Protein AF-A0A7S3N4L9-F1 (afdb_monomer_lite)

pLDDT: mean 84.25, std 13.91, range [43.69, 97.12]

Radius of gyration: 17.94 Å; chains: 1; bounding box: 48×43×42 Å

Foldseek 3Di:
DLLVLLQVLLVVLLVCQVVVVLVCLCVVCVVVVVLLVVLVPDDLVVNLVCLVSLLNSLSNLLSNLNNNLALSSLVVVLVVCPPPSVVSLVSLCVNCLPPLSNVLSSLSSLLSQLACPNCSQPLPQQNVSNLVSLQVVLVSLLVSLVPPPPLPPDDDPDDCCSPQVVVLLSLLSSLLSNVVSNNDDVVVCVVVVPCSNVSSVVSSVCSLVSDDPVVQVVDPSSVVSNVSVD

Secondary structure (DSSP, 8-state):
-HHHHHHHHHHHHHHHHHTT-GGGHHHHHHHHHHHHHHHHTS-HHHHHHTHHHHHHHHHHHHHHHHH--SHHHHHHHHHHIIIIITHHHHHHHHHHTT-HHHHHHHHHHHHHHH--TTS-S-TTTT-HHHHHHHHHHHHHHHHHHHH--TTSSS--SS-HIIIIIHHHHHHHHHHHHHHHHT---HHHHHHHT--HHHHHHHHHHHHHHTS-HHHHTT-HHHHHHHHTT-

Sequence (230 aa):
MYEYLSEFYKILTIFWDVNDNIDNFTKYMKPCSDFLENLLSLDSQAFVASKNEILRICYILSGVVQGFTTADSFNQFFDWFYPGNFRIITEIFKHFSHDNAVLKALFKLMAELLDNKTHRLKADQSSISGFLLFKEVAAILLEYFKFVDMFQRGKAKGDKYDDKYQFIEMAVDIFGNIVAGNFVNFSVCEYYNDTAFVDLARMVFTLVTMQDQKEYSSFTRLMQVTHSML

Organism: NCBI:txid151035

Structure (mmCIF, N/CA/C/O backbone):
data_AF-A0A7S3N4L9-F1
#
_entry.id   AF-A0A7S3N4L9-F1
#
loop_
_atom_site.group_PDB
_atom_site.id
_atom_site.type_symbol
_atom_site.label_atom_id
_atom_site.label_alt_id
_atom_site.label_comp_id
_atom_site.label_asym_id
_atom_site.label_entity_id
_atom_site.label_seq_id
_atom_site.pdbx_PDB_ins_code
_atom_site.Cartn_x
_atom_site.Cartn_y
_atom_site.Cartn_z
_atom_site.occupancy
_atom_site.B_iso_or_equiv
_atom_site.auth_seq_id
_atom_site.auth_comp_id
_atom_site.auth_asym_id
_atom_site.auth_atom_id
_atom_site.pdbx_PDB_model_num
ATOM 1 N N . MET A 1 1 ? 4.737 19.186 3.607 1.00 61.06 1 MET A N 1
ATOM 2 C CA . MET A 1 1 ? 6.159 18.839 3.354 1.00 61.06 1 MET A CA 1
ATOM 3 C C . MET A 1 1 ? 6.285 17.463 2.708 1.00 61.06 1 MET A C 1
ATOM 5 O O . MET A 1 1 ? 6.865 17.385 1.638 1.00 61.06 1 MET A O 1
ATOM 9 N N . TYR A 1 2 ? 5.712 16.404 3.292 1.00 79.44 2 TYR A N 1
ATOM 10 C CA . TYR A 1 2 ? 5.838 15.046 2.743 1.00 79.44 2 TYR A CA 1
ATOM 11 C C . TYR A 1 2 ? 5.051 14.778 1.444 1.00 79.44 2 TYR A C 1
ATOM 13 O O . TYR A 1 2 ? 5.490 13.975 0.631 1.00 79.44 2 TYR A O 1
ATOM 21 N N . GLU A 1 3 ? 3.950 15.486 1.178 1.00 75.06 3 GLU A N 1
ATOM 22 C CA . GLU A 1 3 ? 3.243 15.359 -0.111 1.00 75.06 3 GLU A CA 1
ATOM 23 C C . GLU A 1 3 ? 4.099 15.814 -1.300 1.00 75.06 3 GLU A C 1
ATOM 25 O O . GLU A 1 3 ? 4.170 15.114 -2.305 1.00 75.06 3 GLU A O 1
ATOM 30 N N . TYR A 1 4 ? 4.839 16.918 -1.153 1.00 89.31 4 TYR A N 1
ATOM 31 C CA . TYR A 1 4 ? 5.799 17.369 -2.167 1.00 89.31 4 TYR A CA 1
ATOM 32 C C . TYR A 1 4 ? 6.933 16.361 -2.389 1.00 89.31 4 TYR A C 1
ATOM 34 O O . TYR A 1 4 ? 7.447 16.256 -3.498 1.00 89.31 4 TYR A O 1
ATOM 42 N N . LEU A 1 5 ? 7.311 15.608 -1.349 1.00 91.62 5 LEU A N 1
ATOM 43 C CA . LEU A 1 5 ? 8.313 14.549 -1.457 1.00 91.62 5 LEU A CA 1
ATOM 44 C C . LEU A 1 5 ? 7.803 13.403 -2.339 1.00 91.62 5 LEU A C 1
ATOM 46 O O . LEU A 1 5 ? 8.514 12.968 -3.238 1.00 91.62 5 LEU A O 1
ATOM 50 N N . SER A 1 6 ? 6.561 12.963 -2.119 1.00 92.81 6 SER A N 1
ATOM 51 C CA . SER A 1 6 ? 5.904 11.949 -2.954 1.00 92.81 6 SER A CA 1
ATOM 52 C C . SER A 1 6 ? 5.837 12.393 -4.418 1.00 92.81 6 SER A C 1
ATOM 54 O O . SER A 1 6 ? 6.209 11.630 -5.304 1.00 92.81 6 SER A O 1
ATOM 56 N N . GLU A 1 7 ? 5.428 13.638 -4.681 1.00 93.56 7 GLU A N 1
ATOM 57 C CA . GLU A 1 7 ? 5.327 14.143 -6.058 1.00 93.56 7 GLU A CA 1
ATOM 58 C C . GLU A 1 7 ? 6.705 14.263 -6.728 1.00 93.56 7 GLU A C 1
ATOM 60 O O . GLU A 1 7 ? 6.863 13.912 -7.895 1.00 93.56 7 GLU A O 1
ATOM 65 N N . PHE A 1 8 ? 7.732 14.687 -5.985 1.00 95.38 8 PHE A N 1
ATOM 66 C CA . PHE A 1 8 ? 9.103 14.738 -6.491 1.00 95.38 8 PHE A CA 1
ATOM 67 C C . PHE A 1 8 ? 9.601 13.357 -6.941 1.00 95.38 8 PHE A C 1
ATOM 69 O O . PHE A 1 8 ? 10.106 13.221 -8.055 1.00 95.38 8 PHE A O 1
ATOM 76 N N . TYR A 1 9 ? 9.433 12.324 -6.107 1.00 95.69 9 TYR A N 1
ATOM 77 C CA . TYR A 1 9 ? 9.880 10.967 -6.442 1.00 95.69 9 TYR A CA 1
ATOM 78 C C . TYR A 1 9 ? 9.054 10.322 -7.552 1.00 95.69 9 TYR A C 1
ATOM 80 O O . TYR A 1 9 ? 9.602 9.557 -8.344 1.00 95.69 9 TYR A O 1
ATOM 88 N N . LYS A 1 10 ? 7.771 10.668 -7.667 1.00 94.81 10 LYS A N 1
ATOM 89 C CA . LYS A 1 10 ? 6.949 10.289 -8.817 1.00 94.81 10 LYS A CA 1
ATOM 90 C C . LYS A 1 10 ? 7.517 10.854 -10.110 1.00 94.81 10 LYS A C 1
ATOM 92 O O . LYS A 1 10 ? 7.785 10.091 -11.030 1.00 94.81 10 LYS A O 1
ATOM 97 N N . ILE A 1 11 ? 7.764 12.163 -10.165 1.00 94.31 11 ILE A N 1
ATOM 98 C CA . ILE A 1 11 ? 8.333 12.812 -11.353 1.00 94.31 11 ILE A CA 1
ATOM 99 C C . ILE A 1 11 ? 9.698 12.202 -11.693 1.00 94.31 11 ILE A C 1
ATOM 101 O O . ILE A 1 11 ? 9.938 11.848 -12.845 1.00 94.31 11 ILE A O 1
ATOM 105 N N . LEU A 1 12 ? 10.569 12.026 -10.695 1.00 93.56 12 LEU A N 1
ATOM 106 C CA . LEU A 1 12 ? 11.884 11.412 -10.881 1.00 93.56 12 LEU A CA 1
ATOM 107 C C . LEU A 1 12 ? 11.782 9.993 -11.457 1.00 93.56 12 LEU A C 1
ATOM 109 O O . LEU A 1 12 ? 12.522 9.655 -12.378 1.00 93.56 12 LEU A O 1
ATOM 113 N N . THR A 1 13 ? 10.849 9.190 -10.946 1.00 93.62 13 THR A N 1
ATOM 114 C CA . THR A 1 13 ? 10.657 7.810 -11.402 1.00 93.62 13 THR A CA 1
ATOM 115 C C . THR A 1 13 ? 10.080 7.765 -12.811 1.00 93.62 13 THR A C 1
ATOM 117 O O . THR A 1 13 ? 10.574 6.986 -13.612 1.00 93.62 13 THR A O 1
ATOM 120 N N . ILE A 1 14 ? 9.141 8.651 -13.166 1.00 91.06 14 ILE A N 1
ATOM 121 C CA . ILE A 1 14 ? 8.639 8.773 -14.548 1.00 91.06 14 ILE A CA 1
ATOM 122 C C . ILE A 1 14 ? 9.788 9.107 -15.505 1.00 91.06 14 ILE A C 1
ATOM 124 O O . ILE A 1 14 ? 9.929 8.477 -16.549 1.00 91.06 14 ILE A O 1
ATOM 128 N N . PHE A 1 15 ? 10.642 10.077 -15.154 1.00 90.12 15 PHE A N 1
ATOM 129 C CA . PHE A 1 15 ? 11.814 10.404 -15.971 1.00 90.12 15 PHE A CA 1
ATOM 130 C C . PHE A 1 15 ? 12.773 9.221 -16.104 1.00 90.12 15 PHE A C 1
ATOM 132 O O . PHE A 1 15 ? 13.380 9.046 -17.156 1.00 90.12 15 PHE A O 1
ATOM 139 N N . TRP A 1 16 ? 12.939 8.420 -15.056 1.00 89.56 16 TRP A N 1
ATOM 140 C CA . TRP A 1 16 ? 13.768 7.223 -15.120 1.00 89.56 16 TRP A CA 1
ATOM 141 C C . TRP A 1 16 ? 13.148 6.139 -16.023 1.00 89.56 16 TRP A C 1
ATOM 143 O O . TRP A 1 16 ? 13.857 5.618 -16.885 1.00 89.56 16 TRP A O 1
ATOM 153 N N . ASP A 1 17 ? 11.844 5.879 -15.870 1.00 84.06 17 ASP A N 1
ATOM 154 C CA . ASP A 1 17 ? 11.047 4.864 -16.584 1.00 84.06 17 ASP A CA 1
ATOM 155 C C . ASP A 1 17 ? 11.030 5.129 -18.099 1.00 84.06 17 ASP A C 1
ATOM 157 O O . ASP A 1 17 ? 11.294 4.236 -18.894 1.00 84.06 17 ASP A O 1
ATOM 161 N N . VAL A 1 18 ? 10.831 6.389 -18.506 1.00 82.88 18 VAL A N 1
ATOM 162 C CA . VAL A 1 18 ? 10.778 6.806 -19.925 1.00 82.88 18 VAL A CA 1
ATOM 163 C C . VAL A 1 18 ? 12.110 6.622 -20.665 1.00 82.88 18 VAL A C 1
ATOM 165 O O . VAL A 1 18 ? 12.129 6.542 -21.889 1.00 82.88 18 VAL A O 1
ATOM 168 N N . ASN A 1 19 ? 13.234 6.574 -19.950 1.00 76.56 19 ASN A N 1
ATOM 169 C CA . ASN A 1 19 ? 14.559 6.463 -20.561 1.00 76.56 19 ASN A CA 1
ATOM 170 C C . ASN A 1 19 ? 15.008 5.005 -20.795 1.00 76.56 19 ASN A C 1
ATOM 172 O O . ASN A 1 19 ? 16.197 4.790 -21.027 1.00 76.56 19 ASN A O 1
ATOM 176 N N . ASP A 1 20 ? 14.105 4.018 -20.690 1.00 67.25 20 ASP A N 1
ATOM 177 C CA . ASP A 1 20 ? 14.385 2.577 -20.847 1.00 67.25 20 ASP A CA 1
ATOM 178 C C . ASP A 1 20 ? 15.601 2.102 -20.024 1.00 67.25 20 ASP A C 1
ATOM 180 O O . ASP A 1 20 ? 16.343 1.193 -20.394 1.00 67.25 20 ASP A O 1
ATOM 184 N N . ASN A 1 21 ? 15.813 2.711 -18.853 1.00 67.75 21 ASN A N 1
ATOM 185 C CA . ASN A 1 21 ? 16.942 2.424 -17.965 1.00 67.75 21 ASN A CA 1
ATOM 186 C C . ASN A 1 21 ? 16.756 1.133 -17.149 1.00 67.75 21 ASN A C 1
ATOM 188 O O . ASN A 1 21 ? 17.322 1.021 -16.062 1.00 67.75 21 ASN A O 1
ATOM 192 N N . ILE A 1 22 ? 15.988 0.169 -17.655 1.00 62.66 22 ILE A N 1
ATOM 193 C CA . ILE A 1 22 ? 15.605 -1.077 -16.976 1.00 62.66 22 ILE A CA 1
ATOM 194 C C . ILE A 1 22 ? 16.828 -1.790 -16.369 1.00 62.66 22 ILE A C 1
ATOM 196 O O . ILE A 1 22 ? 16.828 -2.127 -15.186 1.00 62.66 22 ILE A O 1
ATOM 200 N N . ASP A 1 23 ? 17.939 -1.868 -17.108 1.00 69.00 23 ASP A N 1
ATOM 201 C CA . ASP A 1 23 ? 19.191 -2.496 -16.649 1.00 69.00 23 ASP A CA 1
ATOM 202 C C . ASP A 1 23 ? 19.848 -1.796 -15.437 1.00 69.00 23 ASP A C 1
ATOM 204 O O . ASP A 1 23 ? 20.763 -2.325 -14.805 1.00 69.00 23 ASP A O 1
ATOM 208 N N . ASN A 1 24 ? 19.385 -0.594 -15.084 1.00 85.06 24 ASN A N 1
ATOM 209 C CA . ASN A 1 24 ? 19.878 0.216 -13.974 1.00 85.06 24 ASN A CA 1
ATOM 210 C C . ASN A 1 24 ? 18.906 0.281 -12.785 1.00 85.06 24 ASN A C 1
ATOM 212 O O . ASN A 1 24 ? 19.142 1.089 -11.879 1.00 85.06 24 ASN A O 1
ATOM 216 N N . PHE A 1 25 ? 17.853 -0.546 -12.737 1.00 88.50 25 PHE A N 1
ATOM 217 C CA . PHE A 1 25 ? 16.870 -0.531 -11.643 1.00 88.50 25 PHE A CA 1
ATOM 218 C C . PHE A 1 25 ? 17.538 -0.639 -10.266 1.00 88.50 25 PHE A C 1
ATOM 220 O O . PHE A 1 25 ? 17.320 0.200 -9.391 1.00 88.50 25 PHE A O 1
ATOM 227 N N . THR A 1 26 ? 18.457 -1.593 -10.097 1.00 89.00 26 THR A N 1
ATOM 228 C CA . THR A 1 26 ? 19.206 -1.787 -8.843 1.00 89.00 26 THR A CA 1
ATOM 229 C C . THR A 1 26 ? 19.984 -0.537 -8.434 1.00 89.00 26 THR A C 1
ATOM 231 O O . THR A 1 26 ? 20.048 -0.195 -7.255 1.00 89.00 26 THR A O 1
ATOM 234 N N . LYS A 1 27 ? 20.564 0.183 -9.401 1.00 91.44 27 LYS A N 1
ATOM 235 C CA . LYS A 1 27 ? 21.296 1.429 -9.140 1.00 91.44 27 LYS A CA 1
ATOM 236 C C . LYS A 1 27 ? 20.346 2.553 -8.732 1.00 91.44 27 LYS A C 1
ATOM 238 O O . LYS A 1 27 ? 20.677 3.316 -7.828 1.00 91.44 27 LYS A O 1
ATOM 243 N N . TYR A 1 28 ? 19.188 2.642 -9.380 1.00 92.19 28 TYR A N 1
ATOM 244 C CA . TYR A 1 28 ? 18.157 3.627 -9.064 1.00 92.19 28 TYR A CA 1
ATOM 245 C C . TYR A 1 28 ? 17.569 3.411 -7.663 1.00 92.19 28 TYR A C 1
ATOM 247 O O . TYR A 1 28 ? 17.465 4.357 -6.885 1.00 92.19 28 TYR A O 1
ATOM 255 N N . MET A 1 29 ? 17.278 2.158 -7.302 1.00 94.94 29 MET A N 1
ATOM 256 C CA . MET A 1 29 ? 16.671 1.793 -6.018 1.00 94.94 29 MET A CA 1
ATOM 257 C C . MET A 1 29 ? 17.666 1.598 -4.873 1.00 94.94 29 MET A C 1
ATOM 259 O O . MET A 1 29 ? 17.242 1.432 -3.725 1.00 94.94 29 MET A O 1
ATOM 263 N N . LYS A 1 30 ? 18.980 1.661 -5.126 1.00 94.19 30 LYS A N 1
ATOM 264 C CA . LYS A 1 30 ? 20.015 1.512 -4.090 1.00 94.19 30 LYS A CA 1
ATOM 265 C C . LYS A 1 30 ? 19.794 2.433 -2.877 1.00 94.19 30 LYS A C 1
ATOM 267 O O . LYS A 1 30 ? 19.802 1.908 -1.767 1.00 94.19 30 LYS A O 1
ATOM 272 N N . PRO A 1 31 ? 19.509 3.744 -3.025 1.00 95.19 31 PRO A N 1
ATOM 273 C CA . PRO A 1 31 ? 19.269 4.606 -1.868 1.00 95.19 31 PRO A CA 1
ATOM 274 C C . PRO A 1 31 ? 18.075 4.154 -1.018 1.00 95.19 31 PRO A C 1
ATOM 276 O O . PRO A 1 31 ? 18.141 4.217 0.205 1.00 95.19 31 PRO A O 1
ATOM 279 N N . CYS A 1 32 ? 16.998 3.670 -1.649 1.00 96.00 32 CYS A N 1
ATOM 280 C CA . CYS A 1 32 ? 15.842 3.130 -0.930 1.00 96.00 32 CYS A CA 1
ATOM 281 C C . CYS A 1 32 ? 16.172 1.796 -0.253 1.00 96.00 32 CYS A C 1
ATOM 283 O O . CYS A 1 32 ? 15.724 1.564 0.864 1.00 96.00 32 CYS A O 1
ATOM 285 N N . SER A 1 33 ? 16.972 0.950 -0.906 1.00 95.88 33 SER A N 1
ATOM 286 C CA . SER A 1 33 ? 17.415 -0.341 -0.361 1.00 95.88 33 SER A CA 1
ATOM 287 C C . SER A 1 33 ? 18.229 -0.130 0.911 1.00 95.88 33 SER A C 1
ATOM 289 O O . SER A 1 33 ? 17.863 -0.642 1.962 1.00 95.88 33 SER A O 1
ATOM 291 N N . ASP A 1 34 ? 19.247 0.732 0.850 1.00 96.50 34 ASP A N 1
ATOM 292 C CA . ASP A 1 34 ? 20.102 1.042 1.999 1.00 96.50 34 ASP A CA 1
ATOM 293 C C . ASP A 1 34 ? 19.283 1.673 3.141 1.00 96.50 34 ASP A C 1
ATOM 295 O O . ASP A 1 34 ? 19.504 1.391 4.317 1.00 96.50 34 ASP A O 1
ATOM 299 N N . PHE A 1 35 ? 18.296 2.515 2.816 1.00 96.19 35 PHE A N 1
ATOM 300 C CA . PHE A 1 35 ? 17.409 3.118 3.812 1.00 96.19 35 PHE A CA 1
ATOM 301 C C . PHE A 1 35 ? 16.517 2.078 4.507 1.00 96.19 35 PHE A C 1
ATOM 303 O O . PHE A 1 35 ? 16.375 2.107 5.731 1.00 96.19 35 PHE A O 1
ATOM 310 N N . LEU A 1 36 ? 15.920 1.164 3.738 1.00 96.75 36 LEU A N 1
ATOM 311 C CA . LEU A 1 36 ? 15.062 0.101 4.261 1.00 96.75 36 LEU A CA 1
ATOM 312 C C . LEU A 1 36 ? 15.854 -0.907 5.090 1.00 96.75 36 LEU A C 1
ATOM 314 O O . LEU A 1 36 ? 15.416 -1.248 6.184 1.00 96.75 36 LEU A O 1
ATOM 318 N N . GLU A 1 37 ? 17.027 -1.331 4.620 1.00 96.19 37 GLU A N 1
ATOM 319 C CA . GLU A 1 37 ? 17.921 -2.224 5.362 1.00 96.19 37 GLU A CA 1
ATOM 320 C C . GLU A 1 37 ? 18.309 -1.621 6.714 1.00 96.19 37 GLU A C 1
ATOM 322 O O . GLU A 1 37 ? 18.198 -2.288 7.744 1.00 96.19 37 GLU A O 1
ATOM 327 N N . ASN A 1 38 ? 18.676 -0.334 6.733 1.00 96.56 38 ASN A N 1
ATOM 328 C CA . ASN A 1 38 ? 18.985 0.371 7.972 1.00 96.56 38 ASN A CA 1
ATOM 329 C C . ASN A 1 38 ? 17.790 0.368 8.932 1.00 96.56 38 ASN A C 1
ATOM 331 O O . ASN A 1 38 ? 17.959 -0.031 10.081 1.00 96.56 38 ASN A O 1
ATOM 335 N N . LEU A 1 39 ? 16.589 0.744 8.474 1.00 96.62 39 LEU A N 1
ATOM 336 C CA . LEU A 1 39 ? 15.386 0.742 9.317 1.00 96.62 39 LEU A CA 1
ATOM 337 C C . LEU A 1 39 ? 15.022 -0.655 9.832 1.00 96.62 39 LEU A C 1
ATOM 339 O O . LEU A 1 39 ? 14.702 -0.804 11.007 1.00 96.62 39 LEU A O 1
ATOM 343 N N . LEU A 1 40 ? 15.079 -1.674 8.976 1.00 95.56 40 LEU A N 1
ATOM 344 C CA . LEU A 1 40 ? 14.727 -3.052 9.329 1.00 95.56 40 LEU A CA 1
ATOM 345 C C . LEU A 1 40 ? 15.752 -3.713 10.261 1.00 95.56 40 LEU A C 1
ATOM 347 O O . LEU A 1 40 ? 15.433 -4.714 10.900 1.00 95.56 40 LEU A O 1
ATOM 351 N N . SER A 1 41 ? 16.969 -3.168 10.343 1.00 95.94 41 SER A N 1
ATOM 352 C CA . SER A 1 41 ? 18.009 -3.623 11.272 1.00 95.94 41 SER A CA 1
ATOM 353 C C . SER A 1 41 ? 17.883 -3.039 12.684 1.00 95.94 41 SER A C 1
ATOM 355 O O . SER A 1 41 ? 18.550 -3.519 13.602 1.00 95.94 41 SER A O 1
ATOM 357 N N . LEU A 1 42 ? 17.049 -2.007 12.868 1.00 96.94 42 LEU A N 1
ATOM 358 C CA . LEU A 1 42 ? 16.868 -1.350 14.160 1.00 96.94 42 LEU A CA 1
ATOM 359 C C . LEU A 1 42 ? 16.149 -2.265 15.154 1.00 96.94 42 LEU A C 1
ATOM 361 O O . LEU A 1 42 ? 15.256 -3.035 14.800 1.00 96.94 42 LEU A O 1
ATOM 365 N N . ASP A 1 43 ? 16.494 -2.123 16.433 1.00 96.88 43 ASP A N 1
ATOM 366 C CA . ASP A 1 43 ? 15.664 -2.669 17.501 1.00 96.88 43 ASP A CA 1
ATOM 367 C C . ASP A 1 43 ? 14.329 -1.910 17.612 1.00 96.88 43 ASP A C 1
ATOM 369 O O . ASP A 1 43 ? 14.147 -0.822 17.059 1.00 96.88 43 ASP A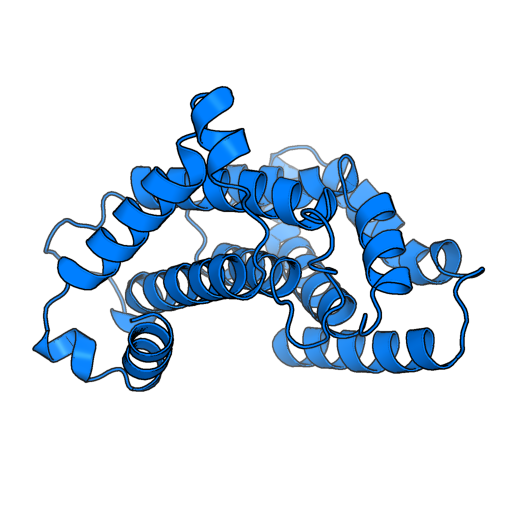 O 1
ATOM 373 N N . SER A 1 44 ? 13.373 -2.471 18.355 1.00 94.88 44 SER A N 1
ATOM 374 C CA . SER A 1 44 ? 12.036 -1.884 18.478 1.00 94.88 44 SER A CA 1
ATOM 375 C C . SER A 1 44 ? 12.027 -0.462 19.049 1.00 94.88 44 SER A C 1
ATOM 377 O O . SER A 1 44 ? 11.159 0.326 18.680 1.00 94.88 44 SER A O 1
ATOM 379 N N . GLN A 1 45 ? 12.955 -0.110 19.945 1.00 95.81 45 GLN A N 1
ATOM 380 C CA . GLN A 1 45 ? 12.978 1.222 20.551 1.00 95.81 45 GLN A CA 1
ATOM 381 C C . GLN A 1 45 ? 13.521 2.258 19.563 1.00 95.81 45 GLN A C 1
ATOM 383 O O . GLN A 1 45 ? 12.932 3.330 19.406 1.00 95.81 45 GLN A O 1
ATOM 388 N N . ALA A 1 46 ? 14.614 1.929 18.876 1.00 97.00 46 ALA A N 1
ATOM 389 C CA . ALA A 1 46 ? 15.193 2.759 17.832 1.00 97.00 46 ALA A CA 1
ATOM 390 C C . ALA A 1 46 ? 14.233 2.913 16.643 1.00 97.00 46 ALA A C 1
ATOM 392 O O . ALA A 1 46 ? 14.050 4.025 16.153 1.00 97.00 46 ALA A O 1
ATOM 393 N N . PHE A 1 47 ? 13.540 1.842 16.243 1.00 96.94 47 PHE A N 1
ATOM 394 C CA . PHE A 1 47 ? 12.544 1.882 15.170 1.00 96.94 47 PHE A CA 1
ATOM 395 C C . PHE A 1 47 ? 11.404 2.861 15.478 1.00 96.94 47 PHE A C 1
ATOM 397 O O . PHE A 1 47 ? 11.055 3.700 14.647 1.00 96.94 47 PHE A O 1
ATOM 404 N N . VAL A 1 48 ? 10.863 2.820 16.702 1.00 96.31 48 VAL A N 1
ATOM 405 C CA . VAL A 1 48 ? 9.819 3.761 17.141 1.00 96.31 48 VAL A CA 1
ATOM 406 C C . VAL A 1 48 ? 10.343 5.204 17.189 1.00 96.31 48 VAL A C 1
ATOM 408 O O . VAL A 1 48 ? 9.620 6.138 16.835 1.00 96.31 48 VAL A O 1
ATOM 411 N N . ALA A 1 49 ? 11.607 5.406 17.577 1.00 97.06 49 ALA A N 1
ATOM 412 C CA . ALA A 1 49 ? 12.241 6.725 17.574 1.00 97.06 49 ALA A CA 1
ATOM 413 C C . ALA A 1 49 ? 12.431 7.297 16.152 1.00 97.06 49 ALA A C 1
ATOM 415 O O . ALA A 1 49 ? 12.385 8.515 15.973 1.00 97.06 49 ALA A O 1
ATOM 416 N N . SER A 1 50 ? 12.558 6.439 15.136 1.00 96.88 50 SER A N 1
ATOM 417 C CA . SER A 1 50 ? 12.716 6.795 13.717 1.00 96.88 50 SER A CA 1
ATOM 418 C C . SER A 1 50 ? 11.396 7.104 12.986 1.00 96.88 50 SER A C 1
ATOM 420 O O . SER A 1 50 ? 11.257 6.889 11.780 1.00 96.88 50 SER A O 1
ATOM 422 N N . LYS A 1 51 ? 10.390 7.638 13.693 1.00 96.62 51 LYS A N 1
ATOM 423 C CA . LYS A 1 51 ? 9.065 7.964 13.127 1.00 96.62 51 LYS A CA 1
ATOM 424 C C . LYS A 1 51 ? 9.139 8.852 11.876 1.00 96.62 51 LYS A C 1
ATOM 426 O O . LYS A 1 51 ? 8.371 8.663 10.933 1.00 96.62 51 LYS A O 1
ATOM 431 N N . ASN A 1 52 ? 10.022 9.851 11.859 1.00 95.75 52 ASN A N 1
ATOM 432 C CA . ASN A 1 52 ? 10.123 10.776 10.725 1.00 95.75 52 ASN A CA 1
ATOM 433 C C . ASN A 1 52 ? 10.716 10.093 9.490 1.00 95.75 52 ASN A C 1
ATOM 435 O O . ASN A 1 52 ? 10.282 10.356 8.372 1.00 95.75 52 ASN A O 1
ATOM 439 N N . GLU A 1 53 ? 11.688 9.214 9.689 1.00 96.19 53 GLU A N 1
ATOM 440 C CA . GLU A 1 53 ? 12.312 8.385 8.665 1.00 96.19 53 GLU A CA 1
ATOM 441 C C . GLU A 1 53 ? 11.295 7.404 8.075 1.00 96.19 53 GLU A C 1
ATOM 443 O O . GLU A 1 53 ? 11.210 7.272 6.856 1.00 96.19 53 GLU A O 1
ATOM 448 N N . ILE A 1 54 ? 10.457 6.809 8.927 1.00 97.12 54 ILE A N 1
ATOM 449 C CA . ILE A 1 54 ? 9.341 5.945 8.528 1.00 97.12 54 ILE A CA 1
ATOM 450 C C . ILE A 1 54 ? 8.326 6.707 7.668 1.00 97.12 54 ILE A C 1
ATOM 452 O O . ILE A 1 54 ? 7.952 6.254 6.588 1.00 97.12 54 ILE A O 1
ATOM 456 N N . LEU A 1 55 ? 7.914 7.904 8.097 1.00 96.81 55 LEU A N 1
ATOM 457 C CA . LEU A 1 55 ? 7.037 8.749 7.284 1.00 96.81 55 LEU A CA 1
ATOM 458 C C . LEU A 1 55 ? 7.679 9.044 5.927 1.00 96.81 55 LEU A C 1
ATOM 460 O O . LEU A 1 55 ? 7.040 8.863 4.892 1.00 96.81 55 LEU A O 1
ATOM 464 N N . ARG A 1 56 ? 8.953 9.457 5.916 1.00 95.94 56 ARG A N 1
ATOM 465 C CA . ARG A 1 56 ? 9.687 9.752 4.678 1.00 95.94 56 ARG A CA 1
ATOM 466 C C . ARG A 1 56 ? 9.674 8.567 3.726 1.00 95.94 56 ARG A C 1
ATOM 468 O O . ARG A 1 56 ? 9.297 8.766 2.576 1.00 95.94 56 ARG A O 1
ATOM 475 N N . ILE A 1 57 ? 10.038 7.367 4.180 1.00 96.38 57 ILE A N 1
ATOM 476 C CA . ILE A 1 57 ? 10.118 6.209 3.286 1.00 96.38 57 ILE A CA 1
ATOM 477 C C . ILE A 1 57 ? 8.743 5.815 2.735 1.00 96.38 57 ILE A C 1
ATOM 479 O O . ILE A 1 57 ? 8.647 5.531 1.545 1.00 96.38 57 ILE A O 1
ATOM 483 N N . CYS A 1 58 ? 7.662 5.918 3.521 1.00 97.06 58 CYS A N 1
ATOM 484 C CA . CYS A 1 58 ? 6.304 5.686 3.015 1.00 97.06 58 CYS A CA 1
ATOM 485 C C . CYS A 1 58 ? 5.945 6.632 1.859 1.00 97.06 58 CYS A C 1
ATOM 487 O O . CYS A 1 58 ? 5.438 6.186 0.830 1.00 97.06 58 CYS A O 1
ATOM 489 N N . TYR A 1 59 ? 6.231 7.932 1.993 1.00 96.12 59 TYR A N 1
ATOM 490 C CA . TYR A 1 59 ? 5.942 8.910 0.936 1.00 96.12 59 TYR A CA 1
ATOM 491 C C . TYR A 1 59 ? 6.886 8.789 -0.266 1.00 96.12 59 TYR A C 1
ATOM 493 O O . TYR A 1 59 ? 6.436 8.964 -1.396 1.00 96.12 59 TYR A O 1
ATOM 501 N N . ILE A 1 60 ? 8.166 8.468 -0.047 1.00 96.62 60 ILE A N 1
ATOM 502 C CA . ILE A 1 60 ? 9.125 8.197 -1.130 1.00 96.62 60 ILE A CA 1
ATOM 503 C C . ILE A 1 60 ? 8.641 7.007 -1.955 1.00 96.62 60 ILE A C 1
ATOM 505 O O . ILE A 1 60 ? 8.477 7.142 -3.163 1.00 96.62 60 ILE A O 1
ATOM 509 N N . LEU A 1 61 ? 8.346 5.876 -1.305 1.00 96.69 61 LEU A N 1
ATOM 510 C CA . LEU A 1 61 ? 7.855 4.677 -1.981 1.00 96.69 61 LEU A CA 1
ATOM 511 C C . LEU A 1 61 ? 6.513 4.930 -2.672 1.00 96.69 61 LEU A C 1
ATOM 513 O O . LEU A 1 61 ? 6.337 4.492 -3.801 1.00 96.69 61 LEU A O 1
ATOM 517 N N . SER A 1 62 ? 5.605 5.698 -2.058 1.00 95.44 62 SER A N 1
ATOM 518 C CA . SER A 1 62 ? 4.331 6.073 -2.692 1.00 95.44 62 SER A CA 1
ATOM 519 C C . SER A 1 62 ? 4.558 6.822 -4.007 1.00 95.44 62 SER A C 1
ATOM 521 O O . SER A 1 62 ? 3.893 6.543 -5.000 1.00 95.44 62 SER A O 1
ATOM 523 N N . GLY A 1 63 ? 5.507 7.763 -4.021 1.00 95.12 63 GLY A N 1
ATOM 524 C CA . GLY A 1 63 ? 5.897 8.492 -5.225 1.00 95.12 63 GLY A CA 1
ATOM 525 C C . GLY A 1 63 ? 6.562 7.596 -6.265 1.00 95.12 63 GLY A C 1
ATOM 526 O O . GLY A 1 63 ? 6.175 7.616 -7.428 1.00 95.12 63 GLY A O 1
ATOM 527 N N . VAL A 1 64 ? 7.525 6.775 -5.844 1.00 95.00 64 VAL A N 1
ATOM 528 C CA . VAL A 1 64 ? 8.222 5.824 -6.722 1.00 95.00 64 VAL A CA 1
ATOM 529 C C . VAL A 1 64 ? 7.228 4.890 -7.410 1.00 95.00 64 VAL A C 1
ATOM 531 O O . VAL A 1 64 ? 7.208 4.802 -8.633 1.00 95.00 64 VAL A O 1
ATOM 534 N N . VAL A 1 65 ? 6.333 4.272 -6.640 1.00 93.44 65 VAL A N 1
ATOM 535 C CA . VAL A 1 65 ? 5.296 3.381 -7.164 1.00 93.44 65 VAL A CA 1
ATOM 536 C C . VAL A 1 65 ? 4.398 4.108 -8.165 1.00 93.44 65 VAL A C 1
ATOM 538 O O . VAL A 1 65 ? 4.138 3.562 -9.231 1.00 93.44 65 VAL A O 1
ATOM 541 N N . GLN A 1 66 ? 3.972 5.341 -7.878 1.00 92.19 66 GLN A N 1
ATOM 542 C CA . GLN A 1 66 ? 3.172 6.146 -8.814 1.00 92.19 66 GLN A CA 1
ATOM 543 C C . GLN A 1 66 ? 3.880 6.440 -10.138 1.00 92.19 66 GLN A C 1
ATOM 545 O O . GLN A 1 66 ? 3.216 6.663 -11.149 1.00 92.19 66 GLN A O 1
ATOM 550 N N . GLY A 1 67 ? 5.210 6.507 -10.131 1.00 90.81 67 GLY A N 1
ATOM 551 C CA . GLY A 1 67 ? 5.975 6.827 -11.326 1.00 90.81 67 GLY A CA 1
ATOM 552 C C . GLY A 1 67 ? 6.262 5.638 -12.239 1.00 90.81 67 GLY A C 1
ATOM 553 O O . GLY A 1 67 ? 6.621 5.864 -13.390 1.00 90.81 67 GLY A O 1
ATOM 554 N N . PHE A 1 68 ? 6.077 4.399 -11.772 1.00 89.12 68 PHE A N 1
ATOM 555 C CA . PHE A 1 68 ? 6.154 3.214 -12.628 1.00 89.12 68 PHE A CA 1
ATOM 556 C C . PHE A 1 68 ? 4.858 3.046 -13.412 1.00 89.12 68 PHE A C 1
ATOM 558 O O . PHE A 1 68 ? 3.833 2.607 -12.880 1.00 89.12 68 PHE A O 1
ATOM 565 N N . THR A 1 69 ? 4.909 3.422 -14.688 1.00 83.94 69 THR A N 1
ATOM 566 C CA . THR A 1 69 ? 3.721 3.465 -15.547 1.00 83.94 69 THR A CA 1
ATOM 567 C C . THR A 1 69 ? 3.526 2.186 -16.350 1.00 83.94 69 THR A C 1
ATOM 569 O O . THR A 1 69 ? 2.395 1.877 -16.729 1.00 83.94 69 THR A O 1
ATOM 572 N N . THR A 1 70 ? 4.592 1.414 -16.565 1.00 83.00 70 THR A N 1
ATOM 573 C CA . THR A 1 70 ? 4.558 0.171 -17.339 1.00 83.00 70 THR A CA 1
ATOM 574 C C . THR A 1 70 ? 4.482 -1.062 -16.439 1.00 83.00 70 THR A C 1
ATOM 576 O O . THR A 1 70 ? 4.838 -1.032 -15.262 1.00 83.00 70 THR A O 1
ATOM 579 N N . ALA A 1 71 ? 4.019 -2.180 -17.003 1.00 82.38 71 ALA A N 1
ATOM 580 C CA . ALA A 1 71 ? 3.992 -3.448 -16.279 1.00 82.38 71 ALA A CA 1
ATOM 581 C C . ALA A 1 71 ? 5.395 -3.998 -15.987 1.00 82.38 71 ALA A C 1
ATOM 583 O O . ALA A 1 71 ? 5.596 -4.646 -14.967 1.00 82.38 71 ALA A O 1
ATOM 584 N N . ASP A 1 72 ? 6.360 -3.741 -16.871 1.00 83.44 72 ASP A N 1
ATOM 585 C CA . ASP A 1 72 ? 7.723 -4.246 -16.717 1.00 83.44 72 ASP A CA 1
ATOM 586 C C . ASP A 1 72 ? 8.442 -3.570 -15.544 1.00 83.44 72 ASP A C 1
ATOM 588 O O . ASP A 1 72 ? 8.933 -4.246 -14.640 1.00 83.44 72 ASP A O 1
ATOM 592 N N . SER A 1 73 ? 8.399 -2.236 -15.484 1.00 85.88 73 SER A N 1
ATOM 593 C CA . SER A 1 73 ? 9.028 -1.493 -14.392 1.00 85.88 73 SER A CA 1
ATOM 594 C C . SER A 1 73 ? 8.335 -1.708 -13.051 1.00 85.88 73 SER A C 1
ATOM 596 O O . SER A 1 73 ? 9.004 -1.822 -12.022 1.00 85.88 73 SER A O 1
ATOM 598 N N . PHE A 1 74 ? 7.007 -1.868 -13.048 1.00 87.50 74 PHE A N 1
ATOM 599 C CA . PHE A 1 74 ? 6.297 -2.269 -11.838 1.00 87.50 74 PHE A CA 1
ATOM 600 C C . PHE A 1 74 ? 6.682 -3.682 -11.376 1.00 87.50 74 PHE A C 1
ATOM 602 O O . PHE A 1 74 ? 6.854 -3.893 -10.179 1.00 87.50 74 PHE A O 1
ATOM 609 N N . ASN A 1 75 ? 6.846 -4.646 -12.288 1.00 87.12 75 ASN A N 1
ATOM 610 C CA . ASN A 1 75 ? 7.266 -6.000 -11.919 1.00 87.12 75 ASN A CA 1
ATOM 611 C C . ASN A 1 75 ? 8.678 -6.016 -11.324 1.00 87.12 75 ASN A C 1
ATOM 613 O O . ASN A 1 75 ? 8.879 -6.650 -10.295 1.00 87.12 75 ASN A O 1
ATOM 617 N N . GLN A 1 76 ? 9.621 -5.250 -11.878 1.00 88.69 76 GLN A N 1
ATOM 618 C CA . GLN A 1 76 ? 10.955 -5.101 -11.278 1.00 88.69 76 GLN A CA 1
ATOM 619 C C . GLN A 1 76 ? 10.891 -4.493 -9.874 1.00 88.69 76 GLN A C 1
ATOM 621 O O . GLN A 1 76 ? 11.572 -4.953 -8.954 1.00 88.69 76 GLN A O 1
ATOM 626 N N . PHE A 1 77 ? 10.036 -3.483 -9.685 1.00 91.88 77 PHE A N 1
ATOM 627 C CA . PHE A 1 77 ? 9.764 -2.948 -8.357 1.00 91.88 77 PHE A CA 1
ATOM 628 C C . PHE A 1 77 ? 9.180 -4.003 -7.425 1.00 91.88 77 PHE A C 1
ATOM 630 O O . PHE A 1 77 ? 9.621 -4.107 -6.283 1.00 91.88 77 PHE A O 1
ATOM 637 N N . PHE A 1 78 ? 8.211 -4.783 -7.896 1.00 90.94 78 PHE A N 1
ATOM 638 C CA . PHE A 1 78 ? 7.581 -5.823 -7.102 1.00 90.94 78 PHE A CA 1
ATOM 639 C C . PHE A 1 78 ? 8.585 -6.901 -6.686 1.00 90.94 78 PHE A C 1
ATOM 641 O O . PHE A 1 78 ? 8.623 -7.236 -5.508 1.00 90.94 78 PHE A O 1
ATOM 648 N N . ASP A 1 79 ? 9.437 -7.369 -7.597 1.00 91.56 79 ASP A N 1
ATOM 649 C CA . ASP A 1 79 ? 10.480 -8.363 -7.314 1.00 91.56 79 ASP A CA 1
ATOM 650 C C . ASP A 1 79 ? 11.509 -7.846 -6.298 1.00 91.56 79 ASP A C 1
ATOM 652 O O . ASP A 1 79 ? 12.012 -8.593 -5.458 1.00 91.56 79 ASP A O 1
ATOM 656 N N . TRP A 1 80 ? 11.812 -6.546 -6.337 1.00 94.38 80 TRP A N 1
ATOM 657 C CA . TRP A 1 80 ? 12.640 -5.895 -5.323 1.00 94.38 80 TRP A CA 1
ATOM 658 C C . TRP A 1 80 ? 11.904 -5.707 -3.992 1.00 94.38 80 TRP A C 1
ATOM 660 O O . TRP A 1 80 ? 12.518 -5.759 -2.923 1.00 94.38 80 TRP A O 1
ATOM 670 N N . PHE A 1 81 ? 10.596 -5.457 -4.030 1.00 94.81 81 PHE A N 1
ATOM 671 C CA . PHE A 1 81 ? 9.825 -5.109 -2.846 1.00 94.81 81 PHE A CA 1
ATOM 672 C C . PHE A 1 81 ? 9.357 -6.344 -2.064 1.00 94.81 81 PHE A C 1
ATOM 674 O O . PHE A 1 81 ? 9.522 -6.411 -0.846 1.00 94.81 81 PHE A O 1
ATOM 681 N N . TYR A 1 82 ? 8.796 -7.343 -2.738 1.00 92.12 82 TYR A N 1
ATOM 682 C CA . TYR A 1 82 ? 8.223 -8.541 -2.135 1.00 92.12 82 TYR A CA 1
ATOM 683 C C . TYR A 1 82 ? 9.148 -9.759 -2.310 1.00 92.12 82 TYR A C 1
ATOM 685 O O . TYR A 1 82 ? 9.709 -9.952 -3.382 1.00 92.12 82 TYR A O 1
ATOM 693 N N . PRO A 1 83 ? 9.302 -10.634 -1.298 1.00 91.12 83 PRO A N 1
ATOM 694 C CA . PRO A 1 83 ? 8.727 -10.545 0.047 1.00 91.12 83 PRO A CA 1
ATOM 695 C C . PRO A 1 83 ? 9.590 -9.735 1.031 1.00 91.12 83 PRO A C 1
ATOM 697 O O . PRO A 1 83 ? 9.138 -9.413 2.126 1.00 91.12 83 PRO A O 1
ATOM 700 N N . GLY A 1 84 ? 10.848 -9.441 0.680 1.00 91.69 84 GLY A N 1
ATOM 701 C CA . GLY A 1 84 ? 11.859 -8.962 1.627 1.00 91.69 84 GLY A CA 1
ATOM 702 C C . GLY A 1 84 ? 11.571 -7.572 2.194 1.00 91.69 84 GLY A C 1
ATOM 703 O O . GLY A 1 84 ? 11.380 -7.417 3.401 1.00 91.69 84 GLY A O 1
ATOM 704 N N . ASN A 1 85 ? 11.521 -6.567 1.321 1.00 94.62 85 ASN A N 1
ATOM 705 C CA . ASN A 1 85 ? 11.314 -5.172 1.709 1.00 94.62 85 ASN A CA 1
ATOM 706 C C . ASN A 1 85 ? 9.878 -4.897 2.180 1.00 94.62 85 ASN A C 1
ATOM 708 O O . ASN A 1 85 ? 9.678 -3.996 2.991 1.00 94.62 85 ASN A O 1
ATOM 712 N N . PHE A 1 86 ? 8.898 -5.711 1.771 1.00 94.75 86 PHE A N 1
ATOM 713 C CA . PHE A 1 86 ? 7.509 -5.639 2.235 1.00 94.75 86 PHE A CA 1
ATOM 714 C C . PHE A 1 86 ? 7.398 -5.713 3.766 1.00 94.75 86 PHE A C 1
ATOM 716 O O . PHE A 1 86 ? 6.504 -5.104 4.351 1.00 94.75 86 PHE A O 1
ATOM 723 N N . ARG A 1 87 ? 8.358 -6.363 4.443 1.00 94.81 87 ARG A N 1
ATOM 724 C CA . ARG A 1 87 ? 8.436 -6.424 5.913 1.00 94.81 87 ARG A CA 1
ATOM 725 C C . ARG A 1 87 ? 8.386 -5.052 6.589 1.00 94.81 87 ARG A C 1
ATOM 727 O O . ARG A 1 87 ? 7.930 -4.961 7.729 1.00 94.81 87 ARG A O 1
ATOM 734 N N . ILE A 1 88 ? 8.800 -3.981 5.903 1.00 96.50 88 ILE A N 1
ATOM 735 C CA . ILE A 1 88 ? 8.684 -2.623 6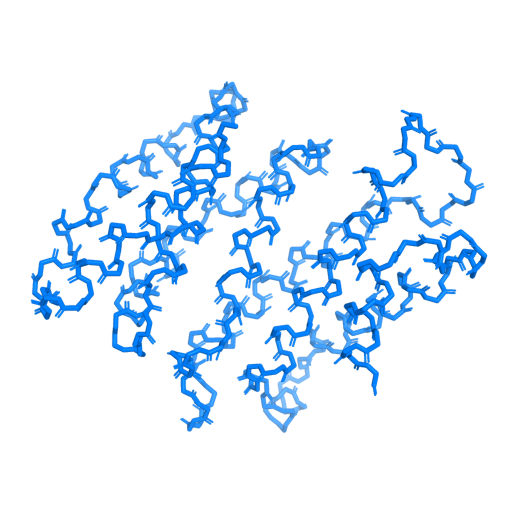.442 1.00 96.50 88 ILE A CA 1
ATOM 736 C C . ILE A 1 88 ? 7.227 -2.251 6.725 1.00 96.50 88 ILE A C 1
ATOM 738 O O . ILE A 1 88 ? 6.946 -1.667 7.763 1.00 96.50 88 ILE A O 1
ATOM 742 N N . ILE A 1 89 ? 6.288 -2.649 5.862 1.00 96.62 89 ILE A N 1
ATOM 743 C CA . ILE A 1 89 ? 4.858 -2.377 6.037 1.00 96.62 89 ILE A CA 1
ATOM 744 C C . ILE A 1 89 ? 4.352 -3.076 7.302 1.00 96.62 89 ILE A C 1
ATOM 746 O O . ILE A 1 89 ? 3.682 -2.449 8.125 1.00 96.62 89 ILE A O 1
ATOM 750 N N . THR A 1 90 ? 4.725 -4.344 7.495 1.00 95.00 90 THR A N 1
ATOM 751 C CA . THR A 1 90 ? 4.311 -5.120 8.671 1.00 95.00 90 THR A CA 1
ATOM 752 C C . THR A 1 90 ? 4.918 -4.587 9.971 1.00 95.00 90 THR A C 1
ATOM 754 O O . THR A 1 90 ? 4.207 -4.480 10.968 1.00 95.00 90 THR A O 1
ATOM 757 N N . GLU A 1 91 ? 6.197 -4.185 9.977 1.00 96.31 91 GLU A N 1
ATOM 758 C CA . GLU A 1 91 ? 6.831 -3.610 11.176 1.00 96.31 91 GLU A CA 1
ATOM 759 C C . GLU A 1 91 ? 6.280 -2.215 11.499 1.00 96.31 91 GLU A C 1
ATOM 761 O O . GLU A 1 91 ? 6.012 -1.917 12.665 1.00 96.31 91 GLU A O 1
ATOM 766 N N . ILE A 1 92 ? 6.022 -1.377 10.486 1.00 97.06 92 ILE A N 1
ATOM 767 C CA . ILE A 1 92 ? 5.352 -0.085 10.688 1.00 97.06 92 ILE A CA 1
ATOM 768 C C . ILE A 1 92 ? 3.982 -0.306 11.325 1.00 97.06 92 ILE A C 1
ATOM 770 O O . ILE A 1 92 ? 3.675 0.322 12.336 1.00 97.06 92 ILE A O 1
ATOM 774 N N . PHE A 1 93 ? 3.166 -1.200 10.764 1.00 95.62 93 PHE A N 1
ATOM 775 C CA . PHE A 1 93 ? 1.820 -1.442 11.269 1.00 95.62 93 PHE A CA 1
ATOM 776 C C . PHE A 1 93 ? 1.827 -1.942 12.720 1.00 95.62 93 PHE A C 1
ATOM 778 O O . PHE A 1 93 ? 1.113 -1.406 13.567 1.00 95.62 93 PHE A O 1
ATOM 785 N N . LYS A 1 94 ? 2.707 -2.897 13.030 1.00 94.88 94 LYS A N 1
ATOM 786 C CA . LYS A 1 94 ? 2.891 -3.458 14.373 1.00 94.88 94 LYS A CA 1
ATOM 787 C C . LYS A 1 94 ? 3.289 -2.412 15.420 1.00 94.88 94 LYS A C 1
ATOM 789 O O . LYS A 1 94 ? 2.812 -2.476 16.550 1.00 94.88 94 LYS A O 1
ATOM 794 N N . HIS A 1 95 ? 4.161 -1.465 15.070 1.00 95.19 95 HIS A N 1
ATOM 795 C CA . HIS A 1 95 ? 4.680 -0.468 16.013 1.00 95.19 95 HIS A CA 1
ATOM 796 C C . HIS A 1 95 ? 3.870 0.839 16.061 1.00 95.19 95 HIS A C 1
ATOM 798 O O . HIS A 1 95 ? 3.917 1.542 17.070 1.00 95.19 95 HIS A O 1
ATOM 804 N N . PHE A 1 96 ? 3.115 1.165 15.007 1.00 93.31 96 PHE A N 1
ATOM 805 C CA . PHE A 1 96 ? 2.416 2.447 14.849 1.00 93.31 96 PHE A CA 1
ATOM 806 C C . PHE A 1 96 ? 0.905 2.308 14.597 1.00 93.31 96 PHE A C 1
ATOM 808 O O . PHE A 1 96 ? 0.283 3.228 14.069 1.00 93.31 96 PHE A O 1
ATOM 815 N N . SER A 1 97 ? 0.280 1.210 15.033 1.00 87.00 97 SER A N 1
ATOM 816 C CA . SER A 1 97 ? -1.170 0.948 14.905 1.00 87.00 97 SER A CA 1
ATOM 817 C C . SER A 1 97 ? -2.092 1.997 15.554 1.00 87.00 97 SER A C 1
ATOM 819 O O . SER A 1 97 ? -3.300 1.992 15.318 1.00 87.00 97 SER A O 1
ATOM 821 N N . HIS A 1 98 ? -1.543 2.920 16.347 1.00 86.19 98 HIS A N 1
ATOM 822 C CA . HIS A 1 98 ? -2.271 4.020 16.989 1.00 86.19 98 HIS A CA 1
ATOM 823 C C . HIS A 1 98 ? -1.789 5.417 16.556 1.00 86.19 98 HIS A C 1
ATOM 825 O O . HIS A 1 98 ? -2.277 6.419 17.076 1.00 86.19 98 HIS A O 1
ATOM 831 N N . ASP A 1 99 ? -0.830 5.511 15.628 1.00 90.50 99 ASP A N 1
ATOM 832 C CA . ASP A 1 99 ? -0.300 6.790 15.153 1.00 90.50 99 ASP A CA 1
ATOM 833 C C . ASP A 1 99 ? -0.941 7.185 13.822 1.00 90.50 99 ASP A C 1
ATOM 835 O O . ASP A 1 99 ? -0.562 6.703 12.751 1.00 90.50 99 ASP A O 1
ATOM 839 N N . ASN A 1 100 ? -1.907 8.105 13.882 1.00 89.56 100 ASN A N 1
ATOM 840 C CA . ASN A 1 100 ? -2.695 8.480 12.710 1.00 89.56 100 ASN A CA 1
ATOM 841 C C . ASN A 1 100 ? -1.836 9.020 11.557 1.00 89.56 100 ASN A C 1
ATOM 843 O O . ASN A 1 100 ? -2.157 8.781 10.396 1.00 89.56 100 ASN A O 1
ATOM 847 N N . ALA A 1 101 ? -0.740 9.728 11.840 1.00 91.06 101 ALA A N 1
ATOM 848 C CA . ALA A 1 101 ? 0.111 10.279 10.787 1.00 91.06 101 ALA A CA 1
ATOM 849 C C . ALA A 1 101 ? 0.852 9.171 10.025 1.00 91.06 101 ALA A C 1
ATOM 851 O O . ALA A 1 101 ? 0.927 9.210 8.795 1.00 91.06 101 ALA A O 1
ATOM 852 N N . VAL A 1 102 ? 1.378 8.182 10.753 1.00 94.44 102 VAL A N 1
ATOM 853 C CA . VAL A 1 102 ? 2.094 7.043 10.164 1.00 94.44 102 VAL A CA 1
ATOM 854 C C . VAL A 1 102 ? 1.133 6.130 9.412 1.00 94.44 102 VAL A C 1
ATOM 856 O O . VAL A 1 102 ? 1.418 5.765 8.273 1.00 94.44 102 VAL A O 1
ATOM 859 N N . LEU A 1 103 ? -0.036 5.836 9.984 1.00 93.50 103 LEU A N 1
ATOM 860 C CA . LEU A 1 103 ? -1.050 5.011 9.328 1.00 93.50 103 LEU A CA 1
ATOM 861 C C . LEU A 1 103 ? -1.582 5.640 8.044 1.00 93.50 103 LEU A C 1
ATOM 863 O O . LEU A 1 103 ? -1.716 4.939 7.048 1.00 93.50 103 LEU A O 1
ATOM 867 N N . LYS A 1 104 ? -1.819 6.957 8.017 1.00 92.94 104 LYS A N 1
ATOM 868 C CA . LYS A 1 104 ? -2.217 7.661 6.784 1.00 92.94 104 LYS A CA 1
ATOM 869 C C . LYS A 1 104 ? -1.163 7.510 5.686 1.00 92.94 104 LYS A C 1
ATOM 871 O O . LYS A 1 104 ? -1.507 7.254 4.536 1.00 92.94 104 LYS A O 1
ATOM 876 N N . ALA A 1 105 ? 0.120 7.634 6.034 1.00 95.50 105 ALA A N 1
ATOM 877 C CA . ALA A 1 105 ? 1.211 7.441 5.080 1.00 95.50 105 ALA A CA 1
ATOM 878 C C . ALA A 1 105 ? 1.309 5.980 4.601 1.00 95.50 105 ALA A C 1
ATOM 880 O O . ALA A 1 105 ? 1.528 5.738 3.416 1.00 95.50 105 ALA A O 1
ATOM 881 N N . LEU A 1 106 ? 1.105 5.017 5.505 1.00 96.69 106 LEU A N 1
ATOM 882 C CA . LEU A 1 106 ? 1.099 3.589 5.189 1.00 96.69 106 LEU A CA 1
ATOM 883 C C . LEU A 1 106 ? -0.075 3.212 4.274 1.00 96.69 106 LEU A C 1
ATOM 885 O O . LEU A 1 106 ? 0.115 2.521 3.280 1.00 96.69 106 LEU A O 1
ATOM 889 N N . PHE A 1 107 ? -1.281 3.693 4.580 1.00 95.50 107 PHE A N 1
ATOM 890 C CA . PHE A 1 107 ? -2.495 3.416 3.809 1.00 95.50 107 PHE A CA 1
ATOM 891 C C . PHE A 1 107 ? -2.415 4.049 2.427 1.00 95.50 107 PHE A C 1
ATOM 893 O O . PHE A 1 107 ? -2.787 3.407 1.450 1.00 95.50 107 PHE A O 1
ATOM 900 N N . LYS A 1 108 ? -1.839 5.253 2.326 1.00 94.69 108 LYS A N 1
ATOM 901 C CA . LYS A 1 108 ? -1.507 5.850 1.034 1.00 94.69 108 LYS A CA 1
ATOM 902 C C . LYS A 1 108 ? -0.576 4.940 0.232 1.00 94.69 108 LYS A C 1
ATOM 904 O O . LYS A 1 108 ? -0.914 4.609 -0.894 1.00 94.69 108 LYS A O 1
ATOM 909 N N . LEU A 1 109 ? 0.539 4.481 0.808 1.00 96.44 109 LEU A N 1
ATOM 910 C CA . LEU A 1 109 ? 1.445 3.559 0.114 1.00 96.44 109 LEU A CA 1
ATOM 911 C C . LEU A 1 109 ? 0.721 2.287 -0.357 1.00 96.44 109 LEU A C 1
ATOM 913 O O . LEU A 1 109 ? 0.907 1.873 -1.494 1.00 96.44 109 LEU A O 1
ATOM 917 N N . MET A 1 110 ? -0.134 1.689 0.477 1.00 95.94 110 MET A N 1
ATOM 918 C CA . MET A 1 110 ? -0.914 0.503 0.100 1.00 95.94 110 MET A CA 1
ATOM 919 C C . MET A 1 110 ? -1.915 0.780 -1.028 1.00 95.94 110 MET A C 1
ATOM 921 O O . MET A 1 110 ? -2.042 -0.040 -1.936 1.00 95.94 110 MET A O 1
ATOM 925 N N . ALA A 1 111 ? -2.589 1.933 -1.005 1.00 94.25 111 ALA A N 1
ATOM 926 C CA . ALA A 1 111 ? -3.471 2.358 -2.089 1.00 94.25 111 ALA A CA 1
ATOM 927 C C . ALA A 1 111 ? -2.692 2.487 -3.401 1.00 94.25 111 ALA A C 1
ATOM 929 O O . ALA A 1 111 ? -3.120 1.945 -4.419 1.00 94.25 111 ALA A O 1
ATOM 930 N N . GLU A 1 112 ? -1.516 3.119 -3.352 1.00 93.50 112 GLU A N 1
ATOM 931 C CA . GLU A 1 11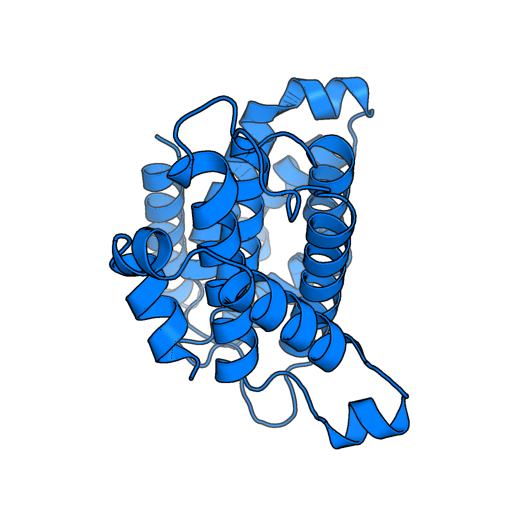2 ? -0.638 3.262 -4.512 1.00 93.50 112 GLU A CA 1
ATOM 932 C C . GLU A 1 112 ? -0.065 1.928 -4.979 1.00 93.50 112 GLU A C 1
ATOM 934 O O . GLU A 1 112 ? 0.150 1.775 -6.165 1.00 93.50 112 GLU A O 1
ATOM 939 N N . LEU A 1 113 ? 0.182 0.939 -4.116 1.00 92.25 113 LEU A N 1
ATOM 940 C CA . LEU A 1 113 ? 0.638 -0.394 -4.545 1.00 92.25 113 LEU A CA 1
ATOM 941 C C . LEU A 1 113 ? -0.429 -1.149 -5.350 1.00 92.25 113 LEU A C 1
ATOM 943 O O . LEU A 1 113 ? -0.089 -1.947 -6.220 1.00 92.25 113 LEU A O 1
ATOM 947 N N . LEU A 1 114 ? -1.705 -0.887 -5.064 1.00 90.88 114 LEU A N 1
ATOM 948 C CA . LEU A 1 114 ? -2.850 -1.559 -5.679 1.00 90.88 114 LEU A CA 1
ATOM 949 C C . LEU A 1 114 ? -3.484 -0.762 -6.827 1.00 90.88 114 LEU A C 1
ATOM 951 O O . LEU A 1 114 ? -4.332 -1.302 -7.535 1.00 90.88 114 LEU A O 1
ATOM 955 N N . ASP A 1 115 ? -3.098 0.499 -7.037 1.00 87.81 115 ASP A N 1
ATOM 956 C CA . ASP A 1 115 ? -3.636 1.315 -8.129 1.00 87.81 115 ASP A CA 1
ATOM 957 C C . ASP A 1 115 ? -3.232 0.732 -9.497 1.00 87.81 115 ASP A C 1
ATOM 959 O O . ASP A 1 115 ? -2.051 0.539 -9.785 1.00 87.81 115 ASP A O 1
ATOM 963 N N . ASN A 1 116 ? -4.197 0.464 -10.375 1.00 80.44 116 ASN A N 1
ATOM 964 C CA . ASN A 1 116 ? -3.945 -0.097 -11.703 1.00 80.44 116 ASN A CA 1
ATOM 965 C C . ASN A 1 116 ? -4.331 0.837 -12.864 1.00 80.44 116 ASN A C 1
ATOM 967 O O . ASN A 1 116 ? -4.571 0.373 -13.979 1.00 80.44 116 ASN A O 1
ATOM 971 N N . LYS A 1 117 ? -4.390 2.157 -12.648 1.00 68.19 117 LYS A N 1
ATOM 972 C CA . LYS A 1 117 ? -4.808 3.125 -13.686 1.00 68.19 117 LYS A CA 1
ATOM 973 C C . LYS A 1 117 ? -4.015 3.077 -15.000 1.00 68.19 117 LYS A C 1
ATOM 975 O O . LYS A 1 117 ? -4.547 3.490 -16.025 1.00 68.19 117 LYS A O 1
ATOM 980 N N . THR A 1 118 ? -2.775 2.585 -15.004 1.00 63.97 118 THR A N 1
ATOM 981 C CA . THR A 1 118 ? -1.944 2.475 -16.220 1.00 63.97 118 THR A CA 1
ATOM 982 C C . THR A 1 118 ? -1.889 1.062 -16.812 1.00 63.97 118 THR A C 1
ATOM 984 O O . THR A 1 118 ? -1.075 0.806 -17.695 1.00 63.97 118 THR A O 1
ATOM 987 N N . HIS A 1 119 ? -2.715 0.124 -16.330 1.00 66.38 119 HIS A N 1
ATOM 988 C CA . HIS A 1 119 ? -2.630 -1.306 -16.672 1.00 66.38 119 HIS A CA 1
ATOM 989 C C . HIS A 1 119 ? -1.260 -1.947 -16.371 1.00 66.38 119 HIS A C 1
ATOM 991 O O . HIS A 1 119 ? -0.895 -2.974 -16.952 1.00 66.38 119 HIS A O 1
ATOM 997 N N . ARG A 1 120 ? -0.491 -1.356 -15.449 1.00 66.38 120 ARG A N 1
ATOM 998 C CA . ARG A 1 120 ? 0.797 -1.885 -14.971 1.00 66.38 120 ARG A CA 1
ATOM 999 C C . ARG A 1 120 ? 0.664 -3.230 -14.250 1.00 66.38 120 ARG A C 1
ATOM 1001 O O . ARG A 1 120 ? 1.586 -4.033 -14.260 1.00 66.38 120 ARG A O 1
ATOM 1008 N N . LEU A 1 121 ? -0.505 -3.527 -13.694 1.00 62.41 121 LEU A N 1
ATOM 1009 C CA . LEU A 1 121 ? -0.868 -4.852 -13.208 1.00 62.41 121 LEU A CA 1
ATOM 1010 C C . LEU A 1 121 ? -1.730 -5.500 -14.302 1.00 62.41 121 LEU A C 1
ATOM 1012 O O . LEU A 1 121 ? -2.935 -5.265 -14.382 1.00 62.41 121 LEU A O 1
ATOM 1016 N N . LYS A 1 122 ? -1.114 -6.247 -15.226 1.00 57.22 122 LYS A N 1
ATOM 1017 C CA . LYS A 1 122 ? -1.857 -6.875 -16.335 1.00 57.22 122 LYS A CA 1
ATOM 1018 C C . LYS A 1 122 ? -2.913 -7.857 -15.806 1.00 57.22 122 LYS A C 1
ATOM 1020 O O . LYS A 1 122 ? -2.642 -8.637 -14.895 1.00 57.22 122 LYS A O 1
ATOM 1025 N N . ALA A 1 123 ? -4.097 -7.819 -16.419 1.00 48.72 123 ALA A N 1
ATOM 1026 C CA . ALA A 1 123 ? -5.263 -8.642 -16.077 1.00 48.72 123 ALA A CA 1
ATOM 1027 C C . ALA A 1 123 ? -5.245 -10.045 -16.717 1.00 48.72 123 ALA A C 1
ATOM 1029 O O . ALA A 1 123 ? -6.121 -10.867 -16.438 1.00 48.72 123 ALA A O 1
ATOM 1030 N N . ASP A 1 124 ? -4.258 -10.328 -17.569 1.00 48.38 124 ASP A N 1
ATOM 1031 C CA . ASP A 1 124 ? -4.142 -11.605 -18.264 1.00 48.38 124 ASP A CA 1
ATOM 1032 C C . ASP A 1 124 ? -3.606 -12.646 -17.275 1.00 48.38 124 ASP A C 1
ATOM 1034 O O . ASP A 1 124 ? -2.402 -12.806 -17.109 1.00 48.38 124 ASP A O 1
ATOM 1038 N N . GLN A 1 125 ? -4.544 -13.303 -16.584 1.00 43.69 125 GLN A N 1
ATOM 1039 C CA . GLN A 1 125 ? -4.324 -14.235 -15.473 1.00 43.69 125 GLN A CA 1
ATOM 1040 C C . GLN A 1 125 ? -3.646 -13.564 -14.275 1.00 43.69 125 GLN A C 1
ATOM 1042 O O . GLN A 1 125 ? -2.435 -13.658 -14.132 1.00 43.69 125 GLN A O 1
ATOM 1047 N N . SER A 1 126 ? -4.453 -12.898 -13.429 1.00 50.34 126 SER A N 1
ATOM 1048 C CA . SER A 1 126 ? -4.130 -12.492 -12.046 1.00 50.34 126 SER A CA 1
ATOM 1049 C C . SER A 1 126 ? -2.631 -12.301 -11.821 1.00 50.34 126 SER A C 1
ATOM 1051 O O . SER A 1 126 ? -1.968 -13.272 -11.440 1.00 50.34 126 SER A O 1
ATOM 1053 N N . SER A 1 127 ? -2.080 -11.108 -12.094 1.00 67.81 127 SER A N 1
ATOM 1054 C CA . SER A 1 127 ? -0.659 -10.885 -11.816 1.00 67.81 127 SER A CA 1
ATOM 1055 C C . SER A 1 127 ? -0.403 -11.360 -10.386 1.00 67.81 127 SER A C 1
ATOM 1057 O O . SER A 1 127 ? -1.062 -10.911 -9.446 1.00 67.81 127 SER A O 1
ATOM 1059 N N . ILE A 1 128 ? 0.449 -12.379 -10.233 1.00 75.44 128 ILE A N 1
ATOM 1060 C CA . ILE A 1 128 ? 0.697 -13.020 -8.933 1.00 75.44 128 ILE A CA 1
ATOM 1061 C C . ILE A 1 128 ? 1.052 -11.928 -7.914 1.00 75.44 128 ILE A C 1
ATOM 1063 O O . ILE A 1 128 ? 0.581 -11.954 -6.781 1.00 75.44 128 ILE A O 1
ATOM 1067 N N . SER A 1 129 ? 1.755 -10.895 -8.384 1.00 83.25 129 SER A N 1
ATOM 1068 C CA . SER A 1 129 ? 2.027 -9.635 -7.705 1.00 83.25 129 SER A CA 1
ATOM 1069 C C . SER A 1 129 ? 0.778 -8.931 -7.164 1.00 83.25 129 SER A C 1
ATOM 1071 O O . SER A 1 129 ? 0.710 -8.645 -5.973 1.00 83.25 129 SER A O 1
ATOM 1073 N N . GLY A 1 130 ? -0.234 -8.679 -7.999 1.00 85.31 130 GLY A N 1
ATOM 1074 C CA . GLY A 1 130 ? -1.481 -8.035 -7.584 1.00 85.31 130 GLY A CA 1
ATOM 1075 C C . GLY A 1 130 ? -2.265 -8.869 -6.570 1.00 85.31 130 GLY A C 1
ATOM 1076 O O . GLY A 1 130 ? -2.749 -8.325 -5.579 1.00 85.31 130 GLY A O 1
ATOM 1077 N N . PHE A 1 131 ? -2.339 -10.191 -6.764 1.00 86.56 131 PHE A N 1
ATOM 1078 C CA . PHE A 1 131 ? -2.999 -11.086 -5.808 1.00 86.56 131 PHE A CA 1
ATOM 1079 C C . PHE A 1 131 ? -2.278 -11.106 -4.450 1.00 86.56 131 PHE A C 1
ATOM 1081 O O . PHE A 1 131 ? -2.927 -10.982 -3.411 1.00 86.56 131 PHE A O 1
ATOM 1088 N N . LEU A 1 132 ? -0.944 -11.205 -4.442 1.00 90.44 132 LEU A N 1
ATOM 1089 C CA . LEU A 1 132 ? -0.139 -11.176 -3.217 1.00 90.44 132 LEU A CA 1
ATOM 1090 C C . LEU A 1 132 ? -0.284 -9.841 -2.477 1.00 90.44 132 LEU A C 1
ATOM 1092 O O . LEU A 1 132 ? -0.566 -9.840 -1.280 1.00 90.44 132 LEU A O 1
ATOM 1096 N N . LEU A 1 133 ? -0.173 -8.709 -3.182 1.00 91.62 133 LEU A N 1
ATOM 1097 C CA . LEU A 1 133 ? -0.376 -7.383 -2.586 1.00 91.62 133 LEU A CA 1
ATOM 1098 C C . LEU A 1 133 ? -1.776 -7.249 -1.990 1.00 91.62 133 LEU A C 1
ATOM 1100 O O . LEU A 1 133 ? -1.915 -6.782 -0.862 1.00 91.62 133 LEU A O 1
ATOM 1104 N N . PHE A 1 134 ? -2.806 -7.701 -2.713 1.00 92.00 134 PHE A N 1
ATOM 1105 C CA . PHE A 1 134 ? -4.174 -7.725 -2.202 1.00 92.00 134 PHE A CA 1
ATOM 1106 C C . PHE A 1 134 ? -4.250 -8.492 -0.878 1.00 92.00 134 PHE A C 1
ATOM 1108 O O . PHE A 1 134 ? -4.815 -7.979 0.085 1.00 92.00 134 PHE A O 1
ATOM 1115 N N . LYS A 1 135 ? -3.676 -9.697 -0.810 1.00 93.12 135 LYS A N 1
ATOM 1116 C CA . LYS A 1 135 ? -3.736 -10.547 0.384 1.00 93.12 135 LYS A CA 1
ATOM 1117 C C . LYS A 1 135 ? -3.094 -9.888 1.600 1.00 93.12 135 LYS A C 1
ATOM 1119 O O . LYS A 1 135 ? -3.703 -9.884 2.669 1.00 93.12 135 LYS A O 1
ATOM 1124 N N . GLU A 1 136 ? -1.906 -9.318 1.431 1.00 94.62 136 GLU A N 1
ATOM 1125 C CA . GLU A 1 136 ? -1.184 -8.659 2.521 1.00 94.62 136 GLU A CA 1
ATOM 1126 C C . GLU A 1 136 ? -1.907 -7.389 2.993 1.00 94.62 136 GLU A C 1
ATOM 1128 O O . GLU A 1 136 ? -2.127 -7.187 4.189 1.00 94.62 136 GLU A O 1
ATOM 1133 N N . VAL A 1 137 ? -2.351 -6.547 2.053 1.00 95.19 137 VAL A N 1
ATOM 1134 C CA . VAL A 1 137 ? -3.076 -5.309 2.374 1.00 95.19 137 VAL A CA 1
ATOM 1135 C C . VAL A 1 137 ? -4.426 -5.616 3.026 1.00 95.19 137 VAL A C 1
ATOM 1137 O O . VAL A 1 137 ? -4.795 -4.971 4.009 1.00 95.19 137 VAL A O 1
ATOM 1140 N N . ALA A 1 138 ? -5.153 -6.625 2.537 1.00 94.81 138 ALA A N 1
ATOM 1141 C CA . ALA A 1 138 ? -6.410 -7.063 3.135 1.00 94.81 138 ALA A CA 1
ATOM 1142 C C . ALA A 1 138 ? -6.211 -7.529 4.582 1.00 94.81 138 ALA A C 1
ATOM 1144 O O . ALA A 1 138 ? -7.015 -7.173 5.442 1.00 94.81 138 ALA A O 1
ATOM 1145 N N . ALA A 1 139 ? -5.140 -8.278 4.868 1.00 95.25 139 ALA A N 1
ATOM 1146 C CA . ALA A 1 139 ? -4.822 -8.721 6.222 1.00 95.25 139 ALA A CA 1
ATOM 1147 C C . ALA A 1 139 ? -4.589 -7.533 7.169 1.00 95.25 139 ALA A C 1
ATOM 1149 O O . ALA A 1 139 ? -5.207 -7.481 8.232 1.00 95.25 139 ALA A O 1
ATOM 1150 N N . ILE A 1 140 ? -3.790 -6.547 6.747 1.00 95.12 140 ILE A N 1
ATOM 1151 C CA . ILE A 1 140 ? -3.499 -5.338 7.533 1.00 95.12 140 ILE A CA 1
ATOM 1152 C C . ILE A 1 140 ? -4.768 -4.519 7.788 1.00 95.12 140 ILE A C 1
ATOM 1154 O O . ILE A 1 140 ? -5.020 -4.108 8.920 1.00 95.12 140 ILE A O 1
ATOM 1158 N N . LEU A 1 141 ? -5.594 -4.291 6.761 1.00 93.88 141 LEU A N 1
ATOM 1159 C CA . LEU A 1 141 ? -6.841 -3.537 6.918 1.00 93.88 141 LEU A CA 1
ATOM 1160 C C . LEU A 1 141 ? -7.821 -4.260 7.848 1.00 93.88 141 LEU A C 1
ATOM 1162 O O . LEU A 1 141 ? -8.378 -3.638 8.754 1.00 93.88 141 LEU A O 1
ATOM 1166 N N . LEU A 1 142 ? -8.001 -5.571 7.662 1.00 93.69 142 LEU A N 1
ATOM 1167 C CA . LEU A 1 142 ? -8.848 -6.386 8.531 1.00 93.69 142 LEU A CA 1
ATOM 1168 C C . LEU A 1 142 ? -8.359 -6.353 9.975 1.00 93.69 142 LEU A C 1
ATOM 1170 O O . LEU A 1 142 ? -9.175 -6.254 10.885 1.00 93.69 142 LEU A O 1
ATOM 1174 N N . GLU A 1 143 ? -7.051 -6.435 10.203 1.00 92.56 143 GLU A N 1
ATOM 1175 C CA . GLU A 1 143 ? -6.470 -6.343 11.538 1.00 92.56 143 GLU A CA 1
ATOM 1176 C C . GLU A 1 143 ? -6.703 -4.958 12.154 1.00 92.56 143 GLU A C 1
ATOM 1178 O O . GLU A 1 143 ? -7.239 -4.855 13.259 1.00 92.56 143 GLU A O 1
ATOM 1183 N N . TYR A 1 144 ? -6.407 -3.889 11.413 1.00 90.88 144 TYR A N 1
ATOM 1184 C CA . TYR A 1 144 ? -6.586 -2.516 11.876 1.00 90.88 144 TYR A CA 1
ATOM 1185 C C . TYR A 1 144 ? -8.026 -2.240 12.308 1.00 90.88 144 TYR A C 1
ATOM 1187 O O . TYR A 1 144 ? -8.272 -1.826 13.439 1.00 90.88 144 TYR A O 1
ATOM 1195 N N . PHE A 1 145 ? -8.997 -2.526 11.442 1.00 87.00 145 PHE A N 1
ATOM 1196 C CA . PHE A 1 145 ? -10.403 -2.233 11.721 1.00 87.00 145 PHE A CA 1
ATOM 1197 C C . PHE A 1 145 ? -11.076 -3.244 12.659 1.00 87.00 145 PHE A C 1
ATOM 1199 O O . PHE A 1 145 ? -12.162 -2.956 13.160 1.00 87.00 145 PHE A O 1
ATOM 1206 N N . LYS A 1 146 ? -10.445 -4.393 12.950 1.00 83.50 146 LYS A N 1
ATOM 1207 C CA . LYS A 1 146 ? -10.840 -5.263 14.073 1.00 83.50 146 LYS A CA 1
ATOM 1208 C C . LYS A 1 146 ? -10.452 -4.654 15.423 1.00 83.50 146 LYS A C 1
ATOM 1210 O O . LYS A 1 146 ? -11.248 -4.725 16.353 1.00 83.50 146 LYS A O 1
ATOM 1215 N N . PHE A 1 147 ? -9.241 -4.095 15.536 1.00 65.06 147 PHE A N 1
ATOM 1216 C CA . PHE A 1 147 ? -8.703 -3.539 16.789 1.00 65.06 147 PHE A CA 1
ATOM 1217 C C . PHE A 1 147 ? -9.144 -2.109 17.076 1.00 65.06 147 PHE A C 1
ATOM 1219 O O . PHE A 1 147 ? -9.210 -1.701 18.236 1.00 65.06 147 PHE A O 1
ATOM 1226 N N . VAL A 1 148 ? -9.439 -1.336 16.033 1.00 62.88 148 VAL A N 1
ATOM 1227 C CA . VAL A 1 148 ? -10.065 -0.024 16.151 1.00 62.88 148 VAL A CA 1
ATOM 1228 C C . VAL A 1 148 ? -11.495 -0.233 16.647 1.00 62.88 148 VAL A C 1
ATOM 1230 O O . VAL A 1 148 ? -12.454 -0.304 15.887 1.00 62.88 148 VAL A O 1
ATOM 1233 N N . ASP A 1 149 ? -11.621 -0.319 17.965 1.00 51.19 149 ASP A N 1
ATOM 1234 C CA . ASP A 1 149 ? -12.818 -0.469 18.800 1.00 51.19 149 ASP A CA 1
ATOM 1235 C C . ASP A 1 149 ? -13.864 0.683 18.612 1.00 51.19 149 ASP A C 1
ATOM 1237 O O . ASP A 1 149 ? -14.690 0.970 19.476 1.00 51.19 149 ASP A O 1
ATOM 1241 N N . MET A 1 150 ? -13.847 1.401 17.474 1.00 47.78 150 MET A N 1
ATOM 1242 C CA . MET A 1 150 ? -14.467 2.718 17.224 1.00 47.78 150 MET A CA 1
ATOM 1243 C C . MET A 1 150 ? -15.769 2.704 16.391 1.00 47.78 150 MET A C 1
ATOM 1245 O O . MET A 1 150 ? -16.255 3.759 15.965 1.00 47.78 150 MET A O 1
ATOM 1249 N N . PHE A 1 151 ? -16.422 1.547 16.228 1.00 49.00 151 PHE A N 1
ATOM 1250 C CA . PHE A 1 151 ? -17.866 1.516 15.923 1.00 49.00 151 PHE A CA 1
ATOM 1251 C C . PHE A 1 151 ? -18.724 1.960 17.122 1.00 49.00 151 PHE A C 1
ATOM 1253 O O . PHE A 1 151 ? -19.936 2.162 16.989 1.00 49.00 151 PHE A O 1
ATOM 1260 N N . GLN A 1 152 ? -18.113 2.167 18.295 1.00 48.34 152 GLN A N 1
ATOM 1261 C CA . GLN A 1 152 ? -18.794 2.775 19.425 1.00 48.34 152 GLN A CA 1
ATOM 1262 C C . GLN A 1 152 ? -19.135 4.238 19.121 1.00 48.34 152 GLN A C 1
ATOM 1264 O O . GLN A 1 152 ? -18.288 5.110 18.933 1.00 48.34 152 GLN A O 1
ATOM 1269 N N . ARG A 1 153 ? -20.442 4.483 19.070 1.00 45.81 153 ARG A N 1
ATOM 1270 C CA . ARG A 1 153 ? -21.109 5.780 18.969 1.00 45.81 153 ARG A CA 1
ATOM 1271 C C . ARG A 1 153 ? -20.668 6.685 20.130 1.00 45.81 153 ARG A C 1
ATOM 1273 O O . ARG A 1 153 ? -21.366 6.768 21.133 1.00 45.81 153 ARG A O 1
ATOM 1280 N N . GLY A 1 154 ? -19.518 7.355 20.055 1.00 46.50 154 GLY A N 1
ATOM 1281 C CA . GLY A 1 154 ? -19.121 8.213 21.172 1.00 46.50 154 GLY A CA 1
ATOM 1282 C C . GLY A 1 154 ? -17.715 8.792 21.131 1.00 46.50 154 GLY A C 1
ATOM 1283 O O . GLY A 1 154 ? -16.752 8.118 21.457 1.00 46.50 154 GLY A O 1
ATOM 1284 N N . LYS A 1 155 ? -17.666 10.104 20.866 1.00 44.28 155 LYS A N 1
ATOM 1285 C CA . LYS A 1 155 ? -16.596 11.067 21.188 1.00 44.28 155 LYS A CA 1
ATOM 1286 C C . LYS A 1 155 ? -15.204 10.761 20.617 1.00 44.28 155 LYS A C 1
ATOM 1288 O O . LYS A 1 155 ? -14.288 10.396 21.349 1.00 44.28 155 LYS A O 1
ATOM 1293 N N . ALA A 1 156 ? -15.019 11.103 19.339 1.00 49.56 156 ALA A N 1
ATOM 1294 C CA . ALA A 1 156 ? -13.702 11.521 18.860 1.00 49.56 156 ALA A CA 1
ATOM 1295 C C . ALA A 1 156 ? -13.182 12.651 19.769 1.00 49.56 156 ALA A C 1
ATOM 1297 O O . ALA A 1 156 ? -13.893 13.628 20.022 1.00 49.56 156 ALA A O 1
ATOM 1298 N N . LYS A 1 157 ? -11.965 12.507 20.296 1.00 45.62 157 LYS A N 1
ATOM 1299 C CA . LYS A 1 157 ? -11.248 13.586 20.986 1.00 45.62 157 LYS A CA 1
ATOM 1300 C C . LYS A 1 157 ? -10.484 14.402 19.936 1.00 45.62 157 LYS A C 1
ATOM 1302 O O . LYS A 1 157 ? -9.265 14.351 19.900 1.00 45.62 157 LYS A O 1
ATOM 1307 N N . GLY A 1 158 ? -11.198 15.111 19.064 1.00 57.47 158 GLY A N 1
ATOM 1308 C CA . GLY A 1 158 ? -10.587 15.855 17.958 1.00 57.47 158 GLY A CA 1
ATOM 1309 C C . GLY A 1 158 ? -11.586 16.228 16.866 1.00 57.47 158 GLY A C 1
ATOM 1310 O O . GLY A 1 158 ? -12.795 16.042 17.038 1.00 57.47 158 GLY A O 1
ATOM 1311 N N . ASP A 1 159 ? -11.076 16.748 15.747 1.00 58.00 159 ASP A N 1
ATOM 1312 C CA . ASP A 1 159 ? -11.868 16.921 14.531 1.00 58.00 159 ASP A CA 1
ATOM 1313 C C . ASP A 1 159 ? -12.264 15.531 14.004 1.00 58.00 159 ASP A C 1
ATOM 1315 O O . ASP A 1 159 ? -11.424 14.739 13.579 1.00 58.00 159 ASP A O 1
ATOM 1319 N N . LYS A 1 160 ? -13.554 15.189 14.107 1.00 59.84 160 LYS A N 1
ATOM 1320 C CA . LYS A 1 160 ? -14.089 13.846 13.811 1.00 59.84 160 LYS A CA 1
ATOM 1321 C C . LYS A 1 160 ? -13.716 13.345 12.407 1.00 59.84 160 LYS A C 1
ATOM 1323 O O . LYS A 1 160 ? -13.700 12.130 12.193 1.00 59.84 160 LYS A O 1
ATOM 1328 N N . TYR A 1 161 ? -13.482 14.253 11.454 1.00 57.00 161 TYR A N 1
ATOM 1329 C CA . TYR A 1 161 ? -13.127 13.894 10.081 1.00 57.00 161 TYR A CA 1
ATOM 1330 C C . TYR A 1 161 ? -11.727 13.278 9.986 1.00 57.00 161 TYR A C 1
ATOM 1332 O O . TYR A 1 161 ? -11.579 12.195 9.415 1.00 57.00 161 TYR A O 1
ATOM 1340 N N . ASP A 1 162 ? -10.739 13.913 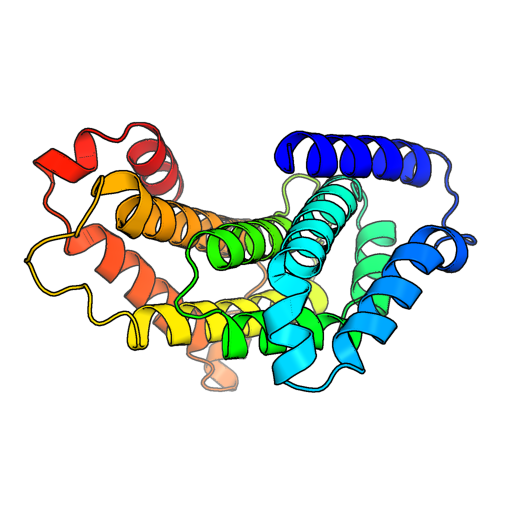10.618 1.00 60.75 162 ASP A N 1
ATOM 1341 C CA . ASP A 1 162 ? -9.325 13.542 10.499 1.00 60.75 162 ASP A CA 1
ATOM 1342 C C . ASP A 1 162 ? -8.997 12.180 11.121 1.00 60.75 162 ASP A C 1
ATOM 1344 O O . ASP A 1 162 ? -8.046 11.524 10.689 1.00 60.75 162 ASP A O 1
ATOM 1348 N N . ASP A 1 163 ? -9.773 11.735 12.110 1.00 69.88 163 ASP A N 1
ATOM 1349 C CA . ASP A 1 163 ? -9.446 10.532 12.883 1.00 69.88 163 ASP A CA 1
ATOM 1350 C C . ASP A 1 163 ? -10.270 9.297 12.509 1.00 69.88 163 ASP A C 1
ATOM 1352 O O . ASP A 1 163 ? -9.848 8.180 12.792 1.00 69.88 163 ASP A O 1
ATOM 1356 N N . LYS A 1 164 ? -11.441 9.461 11.882 1.00 78.06 164 LYS A N 1
ATOM 1357 C CA . LYS A 1 164 ? -12.331 8.333 11.553 1.00 78.06 164 LYS A CA 1
ATOM 1358 C C . 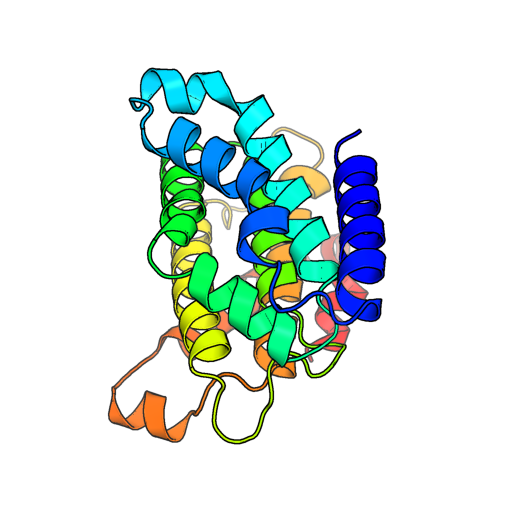LYS A 1 164 ? -12.718 8.307 10.086 1.00 78.06 164 LYS A C 1
ATOM 1360 O O . LYS A 1 164 ? -12.464 7.320 9.400 1.00 78.06 164 LYS A O 1
ATOM 1365 N N . TYR A 1 165 ? -13.352 9.373 9.603 1.00 80.12 165 TYR A N 1
ATOM 1366 C CA . TYR A 1 165 ? -13.895 9.395 8.245 1.00 80.12 165 TYR A CA 1
ATOM 1367 C C . TYR A 1 165 ? -12.790 9.351 7.187 1.00 80.12 165 TYR A C 1
ATOM 1369 O O . TYR A 1 165 ? -12.973 8.682 6.175 1.00 80.12 165 TYR A O 1
ATOM 1377 N N . GLN A 1 166 ? -11.622 9.942 7.452 1.00 83.81 166 GLN A N 1
ATOM 1378 C CA . GLN A 1 166 ? -10.473 9.840 6.554 1.00 83.81 166 GLN A CA 1
ATOM 1379 C C . GLN A 1 166 ? -9.941 8.402 6.418 1.00 83.81 166 GLN A C 1
ATOM 1381 O O . GLN A 1 166 ? -9.580 7.987 5.320 1.00 83.81 166 GLN A O 1
ATOM 1386 N N . PHE A 1 167 ? -9.920 7.610 7.495 1.00 88.44 167 PHE A N 1
ATOM 1387 C CA . PHE A 1 167 ? -9.510 6.203 7.404 1.00 88.44 167 PHE A CA 1
ATOM 1388 C C . PHE A 1 167 ? -10.557 5.340 6.705 1.00 88.44 167 PHE A C 1
ATOM 1390 O O . PHE A 1 167 ? -10.186 4.431 5.968 1.00 88.44 167 PHE A O 1
ATOM 1397 N N . ILE A 1 168 ? -11.850 5.638 6.888 1.00 87.62 168 ILE A N 1
ATOM 1398 C CA . ILE A 1 168 ? -12.917 5.001 6.103 1.00 87.62 168 ILE A CA 1
ATOM 1399 C C . ILE A 1 168 ? -12.730 5.338 4.622 1.00 87.62 168 ILE A C 1
ATOM 1401 O O . ILE A 1 168 ? -12.755 4.434 3.800 1.00 87.62 168 ILE A O 1
ATOM 1405 N N . GLU A 1 169 ? -12.483 6.604 4.283 1.00 86.94 169 GLU A N 1
ATOM 1406 C CA . GLU A 1 169 ? -12.224 7.038 2.907 1.00 86.94 169 GLU A CA 1
ATOM 1407 C C . GLU A 1 169 ? -11.058 6.269 2.278 1.00 86.94 169 GLU A C 1
ATOM 1409 O O . GLU A 1 169 ? -11.210 5.718 1.193 1.00 86.94 169 GLU A O 1
ATOM 1414 N N . MET A 1 170 ? -9.928 6.165 2.985 1.00 91.31 170 MET A N 1
ATOM 1415 C CA . MET A 1 170 ? -8.760 5.407 2.526 1.00 91.31 170 MET A CA 1
ATOM 1416 C C . MET A 1 170 ? -9.054 3.910 2.379 1.00 91.31 170 MET A C 1
ATOM 1418 O O . MET A 1 170 ? -8.600 3.291 1.423 1.00 91.31 170 MET A O 1
ATOM 1422 N N . ALA A 1 171 ? -9.809 3.313 3.305 1.00 92.44 171 ALA A N 1
ATOM 1423 C CA . ALA A 1 171 ? -10.177 1.900 3.228 1.00 92.44 171 ALA A CA 1
ATOM 1424 C C . ALA A 1 171 ? -11.087 1.611 2.030 1.00 92.44 171 ALA A C 1
ATOM 1426 O O . ALA A 1 171 ? -10.910 0.596 1.357 1.00 92.44 171 ALA A O 1
ATOM 1427 N N . VAL A 1 172 ? -12.038 2.512 1.767 1.00 90.81 172 VAL A N 1
ATOM 1428 C CA . VAL A 1 172 ? -12.894 2.451 0.585 1.00 90.81 172 VAL A CA 1
ATOM 1429 C C . VAL A 1 172 ? -11.999 2.581 -0.651 1.00 90.81 172 VAL A C 1
ATOM 1431 O O . VAL A 1 172 ? -11.960 1.635 -1.420 1.00 90.81 172 VAL A O 1
ATOM 1434 N N . ASP A 1 173 ? -11.175 3.629 -0.781 1.00 91.25 173 ASP A N 1
ATOM 1435 C CA . ASP A 1 173 ? -10.249 3.843 -1.916 1.00 91.25 173 ASP A CA 1
ATOM 1436 C C . ASP A 1 173 ? -9.364 2.617 -2.233 1.00 91.25 173 ASP A C 1
ATOM 1438 O O . ASP A 1 173 ? -9.342 2.135 -3.367 1.00 91.25 173 ASP A O 1
ATOM 1442 N N . ILE A 1 174 ? -8.719 2.028 -1.216 1.00 94.00 174 ILE A N 1
ATOM 1443 C CA . ILE A 1 174 ? -7.920 0.800 -1.368 1.00 94.00 174 ILE A CA 1
ATOM 1444 C C . ILE A 1 174 ? -8.776 -0.358 -1.901 1.00 94.00 174 ILE A C 1
ATOM 1446 O O . ILE A 1 174 ? -8.347 -1.088 -2.797 1.00 94.00 174 ILE A O 1
ATOM 1450 N N . PHE A 1 175 ? -9.985 -0.540 -1.365 1.00 92.69 175 PHE A N 1
ATOM 1451 C CA . PHE A 1 175 ? -10.897 -1.583 -1.827 1.00 92.69 175 PHE A CA 1
ATOM 1452 C C . PHE A 1 175 ? -11.328 -1.372 -3.284 1.00 92.69 175 PHE A C 1
ATOM 1454 O O . PHE A 1 175 ? -11.355 -2.331 -4.054 1.00 92.69 175 PHE A O 1
ATOM 1461 N N . GLY A 1 176 ? -11.572 -0.130 -3.700 1.00 90.75 176 GLY A N 1
ATOM 1462 C CA . GLY A 1 176 ? -11.855 0.197 -5.100 1.00 90.75 176 GLY A CA 1
ATOM 1463 C C . GLY A 1 176 ? -10.708 -0.152 -6.030 1.00 90.75 176 GLY A C 1
ATOM 1464 O O . GLY A 1 176 ? -10.948 -0.741 -7.080 1.00 90.75 176 GLY A O 1
ATOM 1465 N N . ASN A 1 177 ? -9.467 0.131 -5.626 1.00 89.62 177 ASN A N 1
ATOM 1466 C CA . ASN A 1 177 ? -8.284 -0.261 -6.394 1.00 89.62 177 ASN A CA 1
ATOM 1467 C C . ASN A 1 177 ? -8.190 -1.790 -6.550 1.00 89.62 177 ASN A C 1
ATOM 1469 O O . ASN A 1 177 ? -7.894 -2.275 -7.640 1.00 89.62 177 ASN A O 1
ATOM 1473 N N . ILE A 1 178 ? -8.519 -2.561 -5.505 1.00 89.38 178 ILE A N 1
ATOM 1474 C CA . ILE A 1 178 ? -8.564 -4.035 -5.568 1.00 89.38 178 ILE A CA 1
ATOM 1475 C C . ILE A 1 178 ? -9.622 -4.519 -6.569 1.00 89.38 178 ILE A C 1
ATOM 1477 O O . ILE A 1 178 ? -9.340 -5.403 -7.381 1.00 89.38 178 ILE A O 1
ATOM 1481 N N . VAL A 1 179 ? -10.830 -3.947 -6.522 1.00 87.56 179 VAL A N 1
ATOM 1482 C CA . VAL A 1 179 ? -11.936 -4.313 -7.422 1.00 87.56 179 VAL A CA 1
ATOM 1483 C C . VAL A 1 179 ? -11.607 -3.938 -8.869 1.00 87.56 179 VAL A C 1
ATOM 1485 O O . VAL A 1 179 ? -11.716 -4.780 -9.759 1.00 87.56 179 VAL A O 1
ATOM 1488 N N . ALA A 1 180 ? -11.154 -2.706 -9.107 1.00 85.50 180 ALA A N 1
ATOM 1489 C CA . ALA A 1 180 ? -10.800 -2.209 -10.436 1.00 85.50 180 ALA A CA 1
ATOM 1490 C C . ALA A 1 180 ? -9.592 -2.942 -11.037 1.00 85.50 180 ALA A C 1
ATOM 1492 O O . ALA A 1 180 ? -9.511 -3.133 -12.249 1.00 85.50 180 ALA A O 1
ATOM 1493 N N . GLY A 1 181 ? -8.656 -3.369 -10.189 1.00 82.00 181 GLY A N 1
ATOM 1494 C CA . GLY A 1 181 ? -7.459 -4.093 -10.590 1.00 82.00 181 GLY A CA 1
ATOM 1495 C C . GLY A 1 181 ? -7.698 -5.531 -11.051 1.00 82.00 181 GLY A C 1
ATOM 1496 O O . GLY A 1 181 ? -6.837 -6.090 -11.728 1.00 82.00 181 GLY A O 1
ATOM 1497 N N . ASN A 1 182 ? -8.856 -6.121 -10.728 1.00 82.12 182 ASN A N 1
ATOM 1498 C CA . ASN A 1 182 ? -9.221 -7.499 -11.072 1.00 82.12 182 ASN A CA 1
ATOM 1499 C C . ASN A 1 182 ? -8.159 -8.542 -10.646 1.00 82.12 182 ASN A C 1
ATOM 1501 O O . ASN A 1 182 ? -7.841 -9.480 -11.379 1.00 82.12 182 ASN A O 1
ATOM 1505 N N . PHE A 1 183 ? -7.581 -8.370 -9.452 1.00 81.12 183 PHE A N 1
ATOM 1506 C CA . PHE A 1 183 ? -6.505 -9.235 -8.942 1.00 81.12 183 PHE A CA 1
ATOM 1507 C C . PHE A 1 183 ? -6.994 -10.597 -8.433 1.00 81.12 183 PHE A C 1
ATOM 1509 O O . PHE A 1 183 ? -6.200 -11.525 -8.276 1.00 81.12 183 PHE A O 1
ATOM 1516 N N . VAL A 1 184 ? -8.288 -10.713 -8.127 1.00 82.75 184 VAL A N 1
ATOM 1517 C CA . VAL A 1 184 ? -8.863 -11.848 -7.399 1.00 82.75 184 VAL A CA 1
ATOM 1518 C C . VAL A 1 184 ? -9.599 -12.778 -8.355 1.00 82.75 184 VAL A C 1
ATOM 1520 O O . VAL A 1 184 ? -10.584 -12.394 -8.980 1.00 82.75 184 VAL A O 1
ATOM 1523 N N . ASN A 1 185 ? -9.160 -14.035 -8.424 1.00 84.62 185 ASN A N 1
ATOM 1524 C CA . ASN A 1 185 ? -9.900 -15.093 -9.104 1.00 84.62 185 ASN A CA 1
ATOM 1525 C C . ASN A 1 185 ? -10.822 -15.805 -8.104 1.00 84.62 185 ASN A C 1
ATOM 1527 O O . ASN A 1 185 ? -10.369 -16.621 -7.301 1.00 84.62 185 ASN A O 1
ATOM 1531 N N . PHE A 1 186 ? -12.123 -15.521 -8.179 1.00 85.06 186 PHE A N 1
ATOM 1532 C CA . PHE A 1 186 ? -13.109 -16.069 -7.243 1.00 85.06 186 PHE A CA 1
ATOM 1533 C C . PHE A 1 186 ? -13.211 -17.597 -7.273 1.00 85.06 186 PHE A C 1
ATOM 1535 O O . PHE A 1 186 ? -13.408 -18.196 -6.222 1.00 85.06 186 PHE A O 1
ATOM 1542 N N . SER A 1 187 ? -13.010 -18.239 -8.428 1.00 83.44 187 SER A N 1
ATOM 1543 C CA . SER A 1 187 ? -13.025 -19.704 -8.529 1.00 83.44 187 SER A CA 1
ATOM 1544 C C . SER A 1 187 ? -11.831 -20.338 -7.814 1.00 83.44 187 SER A C 1
ATOM 1546 O O . SER A 1 187 ? -11.967 -21.374 -7.167 1.00 83.44 187 SER A O 1
ATOM 1548 N N . VAL A 1 188 ? -10.657 -19.703 -7.893 1.00 83.06 188 VAL A N 1
ATOM 1549 C CA . VAL A 1 188 ? -9.462 -20.136 -7.154 1.00 83.06 188 VAL A CA 1
ATOM 1550 C C . VAL A 1 188 ? -9.657 -19.909 -5.655 1.00 83.06 188 VAL A C 1
ATOM 1552 O O . VAL A 1 188 ? -9.370 -20.803 -4.862 1.00 83.06 188 VAL A O 1
ATOM 1555 N N . CYS A 1 189 ? -10.198 -18.756 -5.254 1.00 85.56 189 CYS A N 1
ATOM 1556 C CA . CYS A 1 189 ? -10.510 -18.486 -3.851 1.00 85.56 189 CYS A CA 1
ATOM 1557 C C . CYS A 1 189 ? -11.509 -19.498 -3.277 1.00 85.56 189 CYS A C 1
ATOM 1559 O O . CYS A 1 189 ? -11.282 -20.007 -2.184 1.00 85.56 189 CYS A O 1
ATOM 1561 N N . GLU A 1 190 ? -12.567 -19.842 -4.016 1.00 87.44 190 GLU A N 1
ATOM 1562 C CA . GLU A 1 190 ? -13.541 -20.858 -3.606 1.00 87.44 190 GLU A CA 1
ATOM 1563 C C . GLU A 1 190 ? -12.879 -22.230 -3.422 1.00 87.44 190 GLU A C 1
ATOM 1565 O O . GLU A 1 190 ? -13.080 -22.880 -2.398 1.00 87.44 190 GLU A O 1
ATOM 1570 N N . TYR A 1 191 ? -12.007 -22.634 -4.352 1.00 88.25 191 TYR A N 1
ATOM 1571 C CA . TYR A 1 191 ? -11.270 -23.895 -4.257 1.00 88.25 191 TYR A CA 1
ATOM 1572 C C . TYR A 1 191 ? -10.359 -23.971 -3.018 1.00 88.25 191 TYR A C 1
ATOM 1574 O O . TYR A 1 191 ? -10.276 -25.015 -2.369 1.00 88.25 191 TYR A O 1
ATOM 1582 N N . TYR A 1 192 ? -9.693 -22.867 -2.664 1.00 87.56 192 TYR A N 1
ATOM 1583 C CA . TYR A 1 192 ? -8.802 -22.792 -1.499 1.00 87.56 192 TYR A CA 1
ATOM 1584 C C . TYR A 1 192 ? -9.497 -22.360 -0.196 1.00 87.56 192 TYR A C 1
ATOM 1586 O O . TYR A 1 192 ? -8.825 -22.242 0.828 1.00 87.56 192 TYR A O 1
ATOM 1594 N N . ASN A 1 193 ? -10.819 -22.147 -0.202 1.00 89.06 193 ASN A N 1
ATOM 1595 C CA . ASN A 1 193 ? -11.571 -21.546 0.909 1.00 89.06 193 ASN A CA 1
ATOM 1596 C C . ASN A 1 193 ? -10.982 -20.202 1.388 1.00 89.06 193 ASN A C 1
ATOM 1598 O O . ASN A 1 193 ? -10.961 -19.901 2.582 1.00 89.06 193 ASN A O 1
ATOM 1602 N N . ASP A 1 194 ? -10.483 -19.390 0.458 1.00 89.81 194 ASP A N 1
ATOM 1603 C CA . ASP A 1 194 ? -9.947 -18.066 0.747 1.00 89.81 194 ASP A CA 1
ATOM 1604 C C . ASP A 1 194 ? -11.077 -17.033 0.855 1.00 89.81 194 ASP A C 1
ATOM 1606 O O . ASP A 1 194 ? -11.695 -16.650 -0.140 1.00 89.81 194 ASP A O 1
ATOM 1610 N N . THR A 1 195 ? -11.333 -16.553 2.073 1.00 93.00 195 THR A N 1
ATOM 1611 C CA . THR A 1 195 ? -12.384 -15.566 2.359 1.00 93.00 195 THR A CA 1
ATOM 1612 C C . THR A 1 195 ? -11.885 -14.126 2.397 1.00 93.00 195 THR A C 1
ATOM 1614 O O . THR A 1 195 ? -12.690 -13.231 2.643 1.00 93.00 195 THR A O 1
ATOM 1617 N N . ALA A 1 196 ? -10.600 -13.852 2.130 1.00 93.31 196 ALA A N 1
ATOM 1618 C CA . ALA A 1 196 ? -10.010 -12.531 2.379 1.00 93.31 196 ALA A CA 1
ATOM 1619 C C . ALA A 1 196 ? -10.744 -11.393 1.658 1.00 93.31 196 ALA A C 1
ATOM 1621 O O . ALA A 1 196 ? -10.970 -10.337 2.247 1.00 93.31 196 ALA A O 1
ATOM 1622 N N . PHE A 1 197 ? -11.167 -11.615 0.409 1.00 92.19 197 PHE A N 1
ATOM 1623 C CA . PHE A 1 197 ? -11.915 -10.606 -0.343 1.00 92.19 197 PHE A CA 1
ATOM 1624 C C . PHE A 1 197 ? -13.298 -10.376 0.272 1.00 92.19 197 PHE A C 1
ATOM 1626 O O . PHE A 1 197 ? -13.716 -9.237 0.451 1.00 92.19 197 PHE A O 1
ATOM 1633 N N . VAL A 1 198 ? -13.995 -11.459 0.628 1.00 92.19 198 VAL A N 1
ATOM 1634 C CA . VAL A 1 198 ? -15.340 -11.409 1.220 1.00 92.19 198 VAL A CA 1
ATOM 1635 C C . VAL A 1 198 ? -15.307 -10.726 2.586 1.00 92.19 198 VAL A C 1
ATOM 1637 O O . VAL A 1 198 ? -16.164 -9.893 2.878 1.00 92.19 198 VAL A O 1
ATOM 1640 N N . ASP A 1 199 ? -14.313 -11.048 3.410 1.00 94.00 199 ASP A N 1
ATOM 1641 C CA . ASP A 1 199 ? -14.133 -10.454 4.731 1.00 94.00 199 ASP A CA 1
ATOM 1642 C C . ASP A 1 199 ? -13.794 -8.966 4.624 1.00 94.00 199 ASP A C 1
ATOM 1644 O O . ASP A 1 199 ? -14.396 -8.150 5.328 1.00 94.00 199 ASP A O 1
ATOM 1648 N N . LEU A 1 200 ? -12.893 -8.595 3.704 1.00 93.81 200 LEU A N 1
ATOM 1649 C CA . LEU A 1 200 ? -12.548 -7.198 3.445 1.00 93.81 200 LEU A CA 1
ATOM 1650 C C . LEU A 1 200 ? -13.761 -6.411 2.935 1.00 93.81 200 LEU A C 1
ATOM 1652 O O . LEU A 1 200 ? -14.066 -5.347 3.469 1.00 93.81 200 LEU A O 1
ATOM 1656 N N . ALA A 1 201 ? -14.499 -6.954 1.964 1.00 91.88 201 ALA A N 1
ATOM 1657 C CA . ALA A 1 201 ? -15.712 -6.335 1.438 1.00 91.88 201 ALA A CA 1
ATOM 1658 C C . ALA A 1 201 ? -16.753 -6.127 2.547 1.00 91.88 201 ALA A C 1
ATOM 1660 O O . ALA A 1 201 ? -17.285 -5.030 2.714 1.00 91.88 201 ALA A O 1
ATOM 1661 N N . ARG A 1 202 ? -17.007 -7.156 3.370 1.00 91.56 202 ARG A N 1
ATOM 1662 C CA . ARG A 1 202 ? -17.930 -7.060 4.509 1.00 91.56 202 ARG A CA 1
ATOM 1663 C C . ARG A 1 202 ? -17.501 -5.966 5.483 1.00 91.56 202 ARG A C 1
ATOM 1665 O O . ARG A 1 202 ? -18.350 -5.198 5.937 1.00 91.56 202 ARG A O 1
ATOM 1672 N N . MET A 1 203 ? -16.211 -5.882 5.799 1.00 91.38 203 MET A N 1
ATOM 1673 C CA . MET A 1 203 ? -15.660 -4.847 6.671 1.00 91.38 203 MET A CA 1
ATOM 1674 C C . MET A 1 203 ? -15.876 -3.447 6.081 1.00 91.38 203 MET A C 1
ATOM 1676 O O . MET A 1 203 ? -16.420 -2.591 6.773 1.00 91.38 203 MET A O 1
ATOM 1680 N N . VAL A 1 204 ? -15.534 -3.220 4.809 1.00 89.62 204 VAL A N 1
ATOM 1681 C CA . VAL A 1 204 ? -15.711 -1.919 4.135 1.00 89.62 204 VAL A CA 1
ATOM 1682 C C . VAL A 1 204 ? -17.187 -1.515 4.077 1.00 89.62 204 VAL A C 1
ATOM 1684 O O . VAL A 1 204 ? -17.534 -0.399 4.465 1.00 89.62 204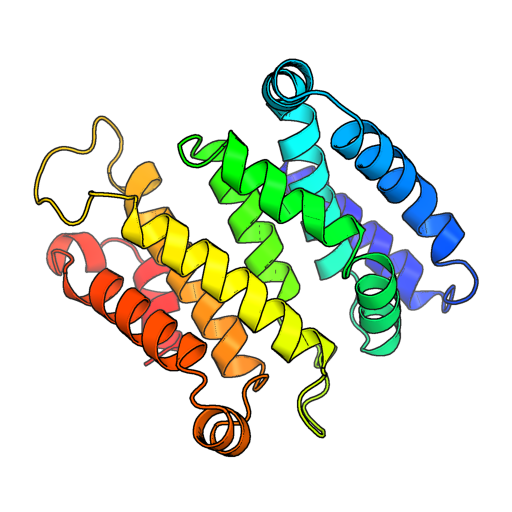 VAL A O 1
ATOM 1687 N N . PHE A 1 205 ? -18.090 -2.425 3.701 1.00 87.88 205 PHE A N 1
ATOM 1688 C CA . PHE A 1 205 ? -19.527 -2.136 3.703 1.00 87.88 205 PHE A CA 1
ATOM 1689 C C . PHE A 1 205 ? -20.061 -1.834 5.105 1.00 87.88 205 PHE A C 1
ATOM 1691 O O . PHE A 1 205 ? -20.881 -0.932 5.276 1.00 87.88 205 PHE A O 1
ATOM 1698 N N . THR A 1 206 ? -19.578 -2.539 6.128 1.00 87.31 206 THR A N 1
ATOM 1699 C CA . THR A 1 206 ? -19.939 -2.259 7.525 1.00 87.31 206 THR A CA 1
ATOM 1700 C C . THR A 1 206 ? -19.439 -0.875 7.951 1.00 87.31 206 THR A C 1
ATOM 1702 O O . THR A 1 206 ? -20.192 -0.106 8.550 1.00 87.31 206 THR A O 1
ATOM 1705 N N . LEU A 1 207 ? -18.205 -0.511 7.580 1.00 84.25 207 LEU A N 1
ATOM 1706 C CA . LEU A 1 207 ? -17.634 0.814 7.834 1.00 84.25 207 LEU A CA 1
ATOM 1707 C C . LEU A 1 207 ? -18.473 1.928 7.211 1.00 84.25 207 LEU A C 1
ATOM 1709 O O . LEU A 1 207 ? -18.693 2.934 7.876 1.00 84.25 207 LEU A O 1
ATOM 1713 N N . VAL A 1 208 ? -18.974 1.756 5.989 1.00 82.75 208 VAL A N 1
ATOM 1714 C CA . VAL A 1 208 ? -19.802 2.765 5.308 1.00 82.75 208 VAL A CA 1
ATOM 1715 C C . VAL A 1 208 ? -21.216 2.829 5.899 1.00 82.75 208 VAL A C 1
ATOM 1717 O O . VAL A 1 208 ? -21.721 3.909 6.201 1.00 82.75 208 VAL A O 1
ATOM 1720 N N . THR A 1 209 ? -21.860 1.681 6.111 1.00 80.25 209 THR A N 1
ATOM 1721 C CA . THR A 1 209 ? -23.281 1.613 6.507 1.00 80.25 209 THR A CA 1
ATOM 1722 C C . THR A 1 209 ? -23.548 1.958 7.970 1.00 80.25 209 THR A C 1
ATOM 1724 O O . THR A 1 209 ? -24.637 2.431 8.291 1.00 80.25 209 THR A O 1
ATOM 1727 N N . MET A 1 210 ? -22.576 1.767 8.866 1.00 79.88 210 MET A N 1
ATOM 1728 C CA . MET A 1 210 ? -22.731 2.089 10.290 1.00 79.88 210 MET A CA 1
ATOM 1729 C C . MET A 1 210 ? -22.592 3.589 10.616 1.00 79.88 210 MET A C 1
ATOM 1731 O O . MET A 1 210 ? -22.698 3.962 11.788 1.00 79.88 210 MET A O 1
ATOM 1735 N N . GLN A 1 211 ? -22.345 4.455 9.626 1.00 76.06 211 GLN A N 1
ATOM 1736 C CA . GLN A 1 211 ? -22.204 5.901 9.838 1.00 76.06 211 GLN A CA 1
ATOM 1737 C C . GLN A 1 211 ? -23.549 6.638 9.839 1.00 76.06 211 GLN A C 1
ATOM 1739 O O . GLN A 1 211 ? -24.525 6.203 9.226 1.00 76.06 211 GLN A O 1
ATOM 1744 N N . ASP A 1 212 ? -23.594 7.795 10.507 1.00 74.38 212 ASP A N 1
ATOM 1745 C CA . ASP A 1 212 ? -24.734 8.708 10.405 1.00 74.38 212 ASP A CA 1
ATOM 1746 C C . ASP A 1 212 ? -24.771 9.323 8.998 1.00 74.38 212 ASP A C 1
ATOM 1748 O O . ASP A 1 212 ? -23.864 10.057 8.606 1.00 74.38 212 ASP A O 1
ATOM 1752 N N . GLN A 1 213 ? -25.834 9.039 8.244 1.00 69.19 213 GLN A N 1
ATOM 1753 C CA . GLN A 1 213 ? -25.998 9.459 6.849 1.00 69.19 213 GLN A CA 1
ATOM 1754 C C . GLN A 1 213 ? -25.941 10.982 6.651 1.00 69.19 213 GLN A C 1
ATOM 1756 O O . GLN A 1 213 ? -25.528 11.443 5.586 1.00 69.19 213 GLN A O 1
ATOM 1761 N N . LYS A 1 214 ? -26.322 11.787 7.653 1.00 68.19 214 LYS A N 1
ATOM 1762 C CA . LYS A 1 214 ? -26.282 13.256 7.551 1.00 68.19 214 LYS A CA 1
ATOM 1763 C C . LYS A 1 214 ? -24.866 13.808 7.708 1.00 68.19 214 LYS A C 1
ATOM 1765 O O . LYS A 1 214 ? -24.509 14.749 7.010 1.00 68.19 214 LYS A O 1
ATOM 1770 N N . GLU A 1 215 ? -24.063 13.227 8.600 1.00 67.94 215 GLU A N 1
ATOM 1771 C CA . GLU A 1 215 ? -22.642 13.584 8.733 1.00 67.94 215 GLU A CA 1
ATOM 1772 C C . GLU A 1 215 ? -21.837 13.016 7.555 1.00 67.94 215 GLU A C 1
ATOM 1774 O O . GLU A 1 215 ? -21.010 13.714 6.976 1.00 67.94 215 GLU A O 1
ATOM 1779 N N . TYR A 1 216 ? -22.130 11.784 7.136 1.00 68.19 216 TYR A N 1
ATOM 1780 C CA . TYR A 1 216 ? -21.446 11.107 6.035 1.00 68.19 216 TYR A CA 1
ATOM 1781 C C . TYR A 1 216 ? -21.593 11.857 4.701 1.00 68.19 216 TYR A C 1
ATOM 1783 O O . TYR A 1 216 ? -20.608 12.101 4.007 1.00 68.19 216 TYR A O 1
ATOM 1791 N N . SER A 1 217 ? -22.813 12.305 4.381 1.00 68.69 217 SER A N 1
ATOM 1792 C CA . SER A 1 217 ? -23.112 13.046 3.145 1.00 68.69 217 SER A CA 1
ATOM 1793 C C . SER A 1 217 ? -22.512 14.455 3.091 1.00 68.69 217 SER A C 1
ATOM 1795 O O . SER A 1 217 ? -22.422 15.029 2.006 1.00 68.69 217 SER A O 1
ATOM 1797 N N . SER A 1 218 ? -22.056 15.008 4.221 1.00 69.81 218 SER A N 1
ATOM 1798 C CA . SER A 1 218 ? -21.366 16.306 4.239 1.00 69.81 218 SER A CA 1
ATOM 1799 C C . SER A 1 218 ? -19.934 16.255 3.693 1.00 69.81 218 SER A C 1
ATOM 1801 O O . SER A 1 218 ? -19.386 17.292 3.317 1.00 69.81 218 SER A O 1
ATOM 1803 N N . PHE A 1 219 ? -19.334 15.063 3.590 1.00 71.75 219 PHE A N 1
ATOM 1804 C CA . PHE A 1 219 ? -17.968 14.885 3.105 1.00 71.75 219 PHE A CA 1
ATOM 1805 C C . PHE A 1 219 ? -17.960 14.485 1.626 1.00 71.75 219 PHE A C 1
ATOM 1807 O O . PHE A 1 219 ? -18.039 13.308 1.272 1.00 71.75 219 PHE A O 1
ATOM 1814 N N . THR A 1 220 ? -17.827 15.481 0.745 1.00 68.94 220 THR A N 1
ATOM 1815 C CA . THR A 1 220 ? -17.930 15.320 -0.716 1.00 68.94 220 THR A CA 1
ATOM 1816 C C . THR A 1 220 ? -16.996 14.250 -1.281 1.00 68.94 220 THR A C 1
ATOM 1818 O O . THR A 1 220 ? -17.411 13.468 -2.132 1.00 68.94 220 THR A O 1
ATOM 1821 N N . ARG A 1 221 ? -15.746 14.181 -0.804 1.00 66.25 221 ARG A N 1
ATOM 1822 C CA . ARG A 1 221 ? -14.756 13.214 -1.301 1.00 66.25 221 ARG A CA 1
ATOM 1823 C C . ARG A 1 221 ? -15.109 11.779 -0.910 1.00 66.25 221 ARG A C 1
ATOM 1825 O O . ARG A 1 221 ? -15.116 10.903 -1.765 1.00 66.25 221 ARG A O 1
ATOM 1832 N N . LEU A 1 222 ? -15.494 11.559 0.346 1.00 65.94 222 LEU A N 1
ATOM 1833 C CA . LEU A 1 222 ? -15.948 10.257 0.835 1.00 65.94 222 LEU A CA 1
ATOM 1834 C C . LEU A 1 222 ? -17.190 9.764 0.074 1.00 65.94 222 LEU A C 1
ATOM 1836 O O . LEU A 1 222 ? -17.262 8.594 -0.299 1.00 65.94 222 LEU A O 1
ATOM 1840 N N . MET A 1 223 ? -18.127 10.667 -0.226 1.00 71.19 223 MET A N 1
ATOM 1841 C CA . MET A 1 223 ? -19.290 10.367 -1.064 1.00 71.19 223 MET A CA 1
ATOM 1842 C C . MET A 1 223 ? -18.898 9.995 -2.497 1.00 71.19 223 MET A C 1
ATOM 1844 O O . MET A 1 223 ? -19.400 9.007 -3.024 1.00 71.19 223 MET A O 1
ATOM 1848 N N . GLN A 1 224 ? -17.987 10.743 -3.126 1.00 69.81 224 GLN A N 1
ATOM 1849 C CA . GLN A 1 224 ? -17.497 10.441 -4.477 1.00 69.81 224 GLN A CA 1
ATOM 1850 C C . GLN A 1 224 ? -16.825 9.068 -4.546 1.00 69.81 224 GLN A C 1
ATOM 1852 O O . GLN A 1 224 ? -17.157 8.268 -5.417 1.00 69.81 224 GLN A O 1
ATOM 1857 N N . VAL A 1 225 ? -15.922 8.788 -3.604 1.00 68.12 225 VAL A N 1
ATOM 1858 C CA . VAL A 1 225 ? -15.189 7.520 -3.529 1.00 68.12 225 VAL A CA 1
ATOM 1859 C C . VAL A 1 225 ? -16.163 6.357 -3.315 1.00 68.12 225 VAL A C 1
ATOM 1861 O O . VAL A 1 225 ? -16.098 5.360 -4.024 1.00 68.12 225 VAL A O 1
ATOM 1864 N N . THR A 1 226 ? -17.151 6.511 -2.436 1.00 72.50 226 THR A N 1
ATOM 1865 C CA . THR A 1 226 ? -18.147 5.459 -2.165 1.00 72.50 226 THR A CA 1
ATOM 1866 C C . THR A 1 226 ? -19.092 5.224 -3.337 1.00 72.50 226 THR A C 1
ATOM 1868 O O . THR A 1 226 ? -19.366 4.078 -3.680 1.00 72.50 226 THR A O 1
ATOM 1871 N N . HIS A 1 227 ? -19.553 6.287 -4.000 1.00 73.88 227 HIS A N 1
ATOM 1872 C CA . HIS A 1 227 ? -20.371 6.163 -5.207 1.00 73.88 227 HIS A CA 1
ATOM 1873 C C . HIS A 1 227 ? -19.612 5.560 -6.383 1.00 73.88 227 HIS A C 1
ATOM 1875 O O . HIS A 1 227 ? -20.232 4.914 -7.212 1.00 73.88 227 HIS A O 1
ATOM 1881 N N . SER A 1 228 ? -18.293 5.744 -6.464 1.00 65.19 228 SER A N 1
ATOM 1882 C CA . SER A 1 228 ? -17.491 5.102 -7.509 1.00 65.19 228 SER A CA 1
ATOM 1883 C C . SER A 1 228 ? -17.363 3.582 -7.338 1.00 65.19 228 SER A C 1
ATOM 1885 O O . SER A 1 228 ? -16.940 2.908 -8.273 1.00 65.19 228 SER A O 1
ATOM 1887 N N . MET A 1 229 ? -17.728 3.044 -6.166 1.00 61.81 229 MET A N 1
ATOM 1888 C CA . MET A 1 229 ? -17.646 1.611 -5.848 1.00 61.81 229 MET A CA 1
ATOM 1889 C C . MET A 1 229 ? -18.985 0.877 -5.863 1.00 61.81 229 MET A C 1
ATOM 1891 O O . MET A 1 229 ? -18.979 -0.353 -5.862 1.00 61.81 229 MET A O 1
ATOM 1895 N N . LEU A 1 230 ? -20.104 1.609 -5.826 1.00 56.00 230 LEU A N 1
ATOM 1896 C CA . LEU A 1 230 ? -21.464 1.070 -5.937 1.00 56.00 230 LEU A CA 1
ATOM 1897 C C . LEU A 1 230 ? -21.915 1.068 -7.398 1.00 56.00 230 LEU A C 1
ATOM 1899 O O . LEU A 1 230 ? -22.516 0.051 -7.806 1.00 56.00 230 LEU A O 1
#

InterPro domains:
  IPR044189 Exportin 4/7-like [PTHR12596] (7-226)